Protein AF-A0A356QDP7-F1 (afdb_monomer_lite)

Radius of gyration: 37.25 Å; chains: 1; bounding box: 64×31×105 Å

pLDDT: mean 80.08, std 12.43, range [48.16, 97.19]

Secondary structure (DSSP, 8-state):
-B--GGGSHHHHHHHHHHHHTTS-GGG--SSEEEEEEE-TTS-EEEEEEEHHHHHHHHHHHHHHHHHHHHHHHHHHHHHHHHHHHHHHHHHHHHHHHHHHHHHHHHHHHHHHHHHHHHHHSS--STTTHHHHHHHHHHHHHT-HHHHHHHHHHHHHHHHHHHHHHH---HHHHHHHHHHHHHHHHHHHHTT-

Sequence (192 aa):
MKISYEKHGVEGIENCLAYLAAFDDDDIESDEFEIIGEDEEGREGSADISIINLAEEACRALAAQRKRIAQLEQERDAYRTAEEHQIALRQKIERERDQAAANANRLRAALHYCNEYLYGSHLNTIGHGSKAHMEIADALGETPANSLARRDALKQAEVLELAEKAMTNEQDAATMRLNAAELRKRAQELAQ

Foldseek 3Di:
DEDDLVPDQPVSLVVVVVVVVPDDPVRCPDQWDKDWDADPVGDIDIYIDGVVVSVVSNVVSVVVVVVVVVVVVVVVVVVVVVVVVVVVVVVVVVVVVVVVVVVLVVVLVVLVVVLVCLVPDDPPPPDDSVVSNVVSVVCSLVTVVLVVLLVVLQVQLVVLQVVLVVDPDPVVSVVSNVSSVVSNVSSVVSVD

Structure (mmCIF, N/CA/C/O backbone):
data_AF-A0A356QDP7-F1
#
_entry.id   AF-A0A356QDP7-F1
#
loop_
_atom_site.group_PDB
_atom_site.id
_atom_site.type_symbol
_atom_site.label_atom_id
_atom_site.label_alt_id
_atom_site.label_comp_id
_atom_site.label_asym_id
_atom_site.label_entity_id
_atom_site.label_seq_id
_atom_site.pdbx_PDB_ins_code
_atom_site.Cartn_x
_atom_site.Cartn_y
_atom_site.Cartn_z
_atom_site.occupancy
_atom_site.B_iso_or_equiv
_atom_site.auth_seq_id
_atom_site.auth_comp_id
_atom_site.auth_asym_id
_atom_site.auth_atom_id
_atom_site.pdbx_PDB_model_num
ATOM 1 N N . MET A 1 1 ? -17.259 16.524 43.175 1.00 58.38 1 MET A N 1
ATOM 2 C CA . MET A 1 1 ? -17.469 17.207 41.876 1.00 58.38 1 MET A CA 1
ATOM 3 C C . MET A 1 1 ? -18.041 16.167 40.923 1.00 58.38 1 MET A C 1
ATOM 5 O O . MET A 1 1 ? -17.520 15.063 40.956 1.00 58.38 1 MET A O 1
ATOM 9 N N . LYS A 1 2 ? -19.107 16.448 40.153 1.00 57.06 2 LYS A N 1
ATOM 10 C CA . LYS A 1 2 ? -19.599 15.475 39.157 1.00 57.06 2 LYS A CA 1
ATOM 11 C C . LYS A 1 2 ? -18.699 15.526 37.924 1.00 57.06 2 LYS A C 1
ATOM 13 O O . LYS A 1 2 ? -18.590 16.593 37.320 1.00 57.06 2 LYS A O 1
ATOM 18 N N . ILE A 1 3 ? -18.051 14.417 37.584 1.00 64.81 3 ILE A N 1
ATOM 19 C CA . ILE A 1 3 ? -17.263 14.293 36.348 1.00 64.81 3 ILE A CA 1
ATOM 20 C C . ILE A 1 3 ? -18.202 13.791 35.245 1.00 64.81 3 ILE A C 1
ATOM 22 O O . ILE A 1 3 ? -19.076 12.973 35.513 1.00 64.81 3 ILE A O 1
ATOM 26 N N . SER A 1 4 ? -18.074 14.281 34.008 1.00 60.69 4 SER A N 1
ATOM 27 C CA . SER A 1 4 ? -18.826 13.733 32.869 1.00 60.69 4 SER A CA 1
ATOM 28 C C . SER A 1 4 ? -17.951 12.759 32.078 1.00 60.69 4 SER A C 1
ATOM 30 O O . SER A 1 4 ? -17.013 13.198 31.411 1.00 60.69 4 SER A O 1
ATOM 32 N N . TYR A 1 5 ? -18.283 11.467 32.092 1.00 62.91 5 TYR A N 1
ATOM 33 C CA . TYR A 1 5 ? -17.579 10.448 31.297 1.00 62.91 5 TYR A CA 1
ATOM 34 C C . TYR A 1 5 ? -17.934 10.466 29.798 1.00 62.91 5 TYR A C 1
ATOM 36 O O . TYR A 1 5 ? -17.227 9.861 28.994 1.00 62.91 5 TYR A O 1
ATOM 44 N N . GLU A 1 6 ? -18.957 11.230 29.391 1.00 55.84 6 GLU A N 1
ATOM 45 C CA . GLU A 1 6 ? -19.454 11.338 28.003 1.00 55.84 6 GLU A CA 1
ATOM 46 C C . GLU A 1 6 ? -18.400 11.794 26.966 1.00 55.84 6 GLU A C 1
ATOM 48 O O . GLU A 1 6 ? -18.657 11.765 25.763 1.00 55.84 6 GLU A O 1
ATOM 53 N N . LYS A 1 7 ? -17.202 12.224 27.390 1.00 52.06 7 LYS A N 1
ATOM 54 C CA . LYS A 1 7 ? -16.173 12.797 26.506 1.00 52.06 7 LYS A CA 1
ATOM 55 C C . LYS A 1 7 ? -15.074 11.839 26.030 1.00 52.06 7 LYS A C 1
ATOM 57 O O . LYS A 1 7 ? -14.275 12.257 25.195 1.00 52.06 7 LYS A O 1
ATOM 62 N N . HIS A 1 8 ? -15.021 10.587 26.486 1.00 56.72 8 HIS A N 1
ATOM 63 C CA . HIS A 1 8 ? -13.817 9.751 26.302 1.00 56.72 8 HIS A CA 1
ATOM 64 C C . HIS A 1 8 ? -13.900 8.658 25.218 1.00 56.72 8 HIS A C 1
ATOM 66 O O . HIS A 1 8 ? -12.957 7.889 25.048 1.00 56.72 8 HIS A O 1
ATOM 72 N N . GLY A 1 9 ? -14.978 8.586 24.429 1.00 74.00 9 GLY A N 1
ATOM 73 C CA . GLY A 1 9 ? -15.073 7.618 23.326 1.00 74.00 9 GLY A CA 1
ATOM 74 C C . GLY A 1 9 ? -14.890 6.162 23.789 1.00 74.00 9 GLY A C 1
ATOM 75 O O . GLY A 1 9 ? -15.381 5.783 24.846 1.00 74.00 9 GLY A O 1
ATOM 76 N N . VAL A 1 10 ? -14.185 5.333 23.006 1.00 81.00 10 VAL A N 1
ATOM 77 C CA . VAL A 1 10 ? -13.963 3.905 23.335 1.00 81.00 10 VAL A CA 1
ATOM 78 C C . VAL A 1 10 ? -13.158 3.725 24.629 1.00 81.00 10 VAL A C 1
ATOM 80 O O . VAL A 1 10 ? -13.460 2.827 25.403 1.00 81.00 10 VAL A O 1
ATOM 83 N N . GLU A 1 11 ? -12.199 4.609 24.900 1.00 82.38 11 GLU A N 1
ATOM 84 C CA . GLU A 1 11 ? -11.366 4.576 26.111 1.00 82.38 11 GLU A CA 1
ATOM 85 C C . GLU A 1 11 ? -12.195 4.828 27.384 1.00 82.38 11 GLU A C 1
ATOM 87 O O . GLU A 1 11 ? -11.987 4.195 28.416 1.00 82.38 11 GLU A O 1
ATOM 92 N N . GLY A 1 12 ? -13.212 5.692 27.292 1.00 83.25 12 GLY A N 1
ATOM 93 C CA . GLY A 1 12 ? -14.187 5.897 28.365 1.00 83.25 12 GLY A CA 1
ATOM 94 C C . GLY A 1 12 ? -14.988 4.637 28.682 1.00 83.25 12 GLY A C 1
ATOM 95 O O . GLY A 1 12 ? -15.131 4.276 29.849 1.00 83.25 12 GLY A O 1
ATOM 96 N N . ILE A 1 13 ? -15.461 3.946 27.642 1.00 86.50 13 ILE A N 1
ATOM 97 C CA . ILE A 1 13 ? -16.198 2.682 27.769 1.00 86.50 13 ILE A CA 1
ATOM 98 C C . ILE A 1 13 ? -15.301 1.602 28.391 1.00 86.50 13 ILE A C 1
ATOM 100 O O . ILE A 1 13 ? -15.736 0.902 29.301 1.00 86.50 13 ILE A O 1
ATOM 104 N N . GLU A 1 14 ? -14.051 1.480 27.936 1.00 87.12 14 GLU A N 1
ATOM 105 C CA . GLU A 1 14 ? -13.077 0.520 28.474 1.00 87.12 14 GLU A CA 1
ATOM 106 C C . GLU A 1 14 ? -12.808 0.753 29.961 1.00 87.12 14 GLU A C 1
ATOM 108 O O . GLU A 1 14 ? -12.872 -0.192 30.747 1.00 87.12 14 GLU A O 1
ATOM 113 N N . ASN A 1 15 ? -12.590 2.007 30.362 1.00 85.56 15 ASN A N 1
ATOM 114 C CA . ASN A 1 15 ? -12.404 2.355 31.767 1.00 85.56 15 ASN A CA 1
ATOM 115 C C . ASN A 1 15 ? -13.646 2.008 32.596 1.00 85.56 15 ASN A C 1
ATOM 117 O O . ASN A 1 15 ? -13.520 1.363 33.632 1.00 85.56 15 ASN A O 1
ATOM 121 N N . CYS A 1 16 ? -14.852 2.349 32.132 1.00 88.06 16 CYS A N 1
ATOM 122 C CA . CYS A 1 16 ? -16.076 2.022 32.867 1.00 88.06 16 CYS A CA 1
ATOM 123 C C . CYS A 1 16 ? -16.284 0.508 33.017 1.00 88.06 16 CYS A C 1
ATOM 125 O O . CYS A 1 16 ? -16.652 0.039 34.092 1.00 88.06 16 CYS A O 1
ATOM 127 N N . LEU A 1 17 ? -15.998 -0.266 31.966 1.00 89.19 17 LEU A N 1
ATOM 128 C CA . LEU A 1 17 ? -16.057 -1.727 32.011 1.00 89.19 17 LEU A CA 1
ATOM 129 C C . LEU A 1 17 ? -15.000 -2.323 32.948 1.00 89.19 17 LEU A C 1
ATOM 131 O O . LEU A 1 17 ? -15.282 -3.317 33.609 1.00 89.19 17 LEU A O 1
ATOM 135 N N . ALA A 1 18 ? -13.805 -1.732 33.027 1.00 88.94 18 ALA A N 1
ATOM 136 C CA . ALA A 1 18 ? -12.756 -2.179 33.940 1.00 88.94 18 ALA A CA 1
ATOM 137 C C . ALA A 1 18 ? -13.143 -1.964 35.411 1.00 88.94 18 ALA A C 1
ATOM 139 O O . ALA A 1 18 ? -12.900 -2.847 36.230 1.00 88.94 18 ALA A O 1
ATOM 140 N N . TYR A 1 19 ? -13.781 -0.832 35.731 1.00 87.31 19 TYR A N 1
ATOM 141 C CA . TYR A 1 19 ? -14.340 -0.596 37.065 1.00 87.31 19 TYR A CA 1
ATOM 142 C C . TYR A 1 19 ? -15.469 -1.577 37.368 1.00 87.31 19 TYR A C 1
ATOM 144 O O . TYR A 1 19 ? -15.428 -2.222 38.408 1.00 87.31 19 TYR A O 1
ATOM 152 N N . LEU A 1 20 ? -16.425 -1.754 36.449 1.00 88.25 20 LEU A N 1
ATOM 153 C CA . LEU A 1 20 ? -17.527 -2.703 36.628 1.00 88.25 20 LEU A CA 1
ATOM 154 C C . LEU A 1 20 ? -17.023 -4.139 36.847 1.00 88.25 20 LEU A C 1
ATOM 156 O O . LEU A 1 20 ? -17.540 -4.845 37.700 1.00 88.25 20 LEU A O 1
ATOM 160 N N . ALA A 1 21 ? -15.988 -4.562 36.119 1.00 88.31 21 ALA A N 1
ATOM 161 C CA . ALA A 1 21 ? -15.385 -5.887 36.271 1.00 88.31 21 ALA A CA 1
ATOM 162 C C . ALA A 1 21 ? -14.633 -6.087 37.601 1.00 88.31 21 ALA A C 1
ATOM 164 O O . ALA A 1 21 ? -14.252 -7.214 37.910 1.00 88.31 21 ALA A O 1
ATOM 165 N N . ALA A 1 22 ? -14.372 -5.010 38.347 1.00 88.19 22 ALA A N 1
ATOM 166 C CA . ALA A 1 22 ? -13.743 -5.060 39.660 1.00 88.19 22 ALA A CA 1
ATOM 167 C C . ALA A 1 22 ? -14.756 -5.136 40.816 1.00 88.19 22 ALA A C 1
ATOM 169 O O . ALA A 1 22 ? -14.330 -5.369 41.946 1.00 88.19 22 ALA A O 1
ATOM 170 N N . PHE A 1 23 ? -16.055 -4.934 40.555 1.00 85.75 23 PHE A N 1
ATOM 171 C CA . PHE A 1 23 ? -17.110 -5.178 41.539 1.00 85.75 23 PHE A CA 1
ATOM 172 C C . PHE A 1 23 ? -17.342 -6.681 41.700 1.00 85.75 23 PHE A C 1
ATOM 174 O O . PHE A 1 23 ? -17.351 -7.420 40.713 1.00 85.75 23 PHE A O 1
ATOM 181 N N . ASP A 1 24 ? -17.560 -7.121 42.939 1.00 85.12 24 ASP A N 1
ATOM 182 C CA . ASP A 1 24 ? -18.069 -8.463 43.200 1.00 85.12 24 ASP A CA 1
ATOM 183 C C . ASP A 1 24 ? -19.570 -8.512 42.860 1.00 85.12 24 ASP A C 1
ATOM 185 O O . ASP A 1 24 ? -20.293 -7.526 43.017 1.00 85.12 24 ASP A O 1
ATOM 189 N N . ASP A 1 25 ? -20.061 -9.670 42.407 1.00 80.69 25 ASP A N 1
ATOM 190 C CA . ASP A 1 25 ? -21.466 -9.838 41.994 1.00 80.69 25 ASP A CA 1
ATOM 191 C C . ASP A 1 25 ? -22.462 -9.465 43.113 1.00 80.69 25 ASP A C 1
ATOM 193 O O . ASP A 1 25 ? -23.572 -9.011 42.833 1.00 80.69 25 ASP A O 1
ATOM 197 N N . ASP A 1 26 ? -22.058 -9.641 44.376 1.00 82.62 26 ASP A N 1
ATOM 198 C CA . ASP A 1 26 ? -22.865 -9.334 45.560 1.00 82.62 26 ASP A CA 1
ATOM 199 C C . ASP A 1 26 ? -22.970 -7.817 45.847 1.00 82.62 26 ASP A C 1
ATOM 201 O O . ASP A 1 26 ? -23.867 -7.407 46.583 1.00 82.62 26 ASP A O 1
ATOM 205 N N . ASP A 1 27 ? -22.102 -6.986 45.253 1.00 81.56 27 ASP A N 1
ATOM 206 C CA . ASP A 1 27 ? -22.066 -5.526 45.447 1.00 81.56 27 ASP A CA 1
ATOM 207 C C . ASP A 1 27 ? -22.924 -4.761 44.417 1.00 81.56 27 ASP A C 1
ATOM 209 O O . ASP A 1 27 ? -23.150 -3.553 44.546 1.00 81.56 27 ASP A O 1
ATOM 213 N N . ILE A 1 28 ? -23.426 -5.447 43.384 1.00 81.50 28 ILE A N 1
ATOM 214 C CA . ILE A 1 28 ? -24.264 -4.848 42.339 1.00 81.50 28 ILE A CA 1
ATOM 215 C C . ILE A 1 28 ? -25.737 -4.947 42.749 1.00 81.50 28 ILE A C 1
ATOM 217 O O . ILE A 1 28 ? -26.470 -5.864 42.379 1.00 81.50 28 ILE A O 1
ATOM 221 N N . GLU A 1 29 ? -26.194 -3.961 43.517 1.00 82.19 29 GLU A N 1
ATOM 222 C CA . GLU A 1 29 ? -27.582 -3.899 43.995 1.00 82.19 29 GLU A CA 1
ATOM 223 C C . GLU A 1 29 ? -28.534 -3.163 43.030 1.00 82.19 29 GLU A C 1
ATOM 225 O O . GLU A 1 29 ? -29.758 -3.202 43.200 1.00 82.19 29 GLU A O 1
ATOM 230 N N . SER A 1 30 ? -28.001 -2.472 42.015 1.00 85.94 30 SER A N 1
ATOM 231 C CA . SER A 1 30 ? -28.782 -1.651 41.083 1.00 85.94 30 SER A CA 1
ATOM 232 C C . SER A 1 30 ? -28.164 -1.588 39.677 1.00 85.94 30 SER A C 1
ATOM 234 O O . SER A 1 30 ? -27.056 -2.066 39.460 1.00 85.94 30 SER A O 1
ATOM 236 N N . ASP A 1 31 ? -28.884 -0.999 38.715 1.00 87.12 31 ASP A N 1
ATOM 237 C CA . ASP A 1 31 ? -28.362 -0.732 37.360 1.00 87.12 31 ASP A CA 1
ATOM 238 C C . ASP A 1 31 ? -27.310 0.390 37.338 1.00 87.12 31 ASP A C 1
ATOM 240 O O . ASP A 1 31 ? -26.673 0.608 36.317 1.00 87.12 31 ASP A O 1
ATOM 244 N N . GLU A 1 32 ? -27.116 1.116 38.437 1.00 88.25 32 GLU A N 1
ATOM 245 C CA . GLU A 1 32 ? -26.172 2.227 38.522 1.00 88.25 32 GLU A CA 1
ATOM 246 C C . GLU A 1 32 ? -24.977 1.853 39.404 1.00 88.25 32 GLU A C 1
ATOM 248 O O . GLU A 1 32 ? -25.141 1.265 40.476 1.00 88.25 32 GLU A O 1
ATOM 253 N N . PHE A 1 33 ? -23.776 2.227 38.964 1.00 86.50 33 PHE A N 1
ATOM 254 C CA . PHE A 1 33 ? -22.553 2.135 39.758 1.00 86.50 33 PHE A CA 1
ATOM 255 C C . PHE A 1 33 ? -21.773 3.450 39.691 1.00 86.50 33 PHE A C 1
ATOM 257 O O . PHE A 1 33 ? -21.770 4.144 38.670 1.00 86.50 33 PHE A O 1
ATOM 264 N N . GLU A 1 34 ? -21.129 3.806 40.800 1.00 85.94 34 GLU A N 1
ATOM 265 C CA . GLU A 1 34 ? -20.340 5.031 40.904 1.00 85.94 34 GLU A CA 1
ATOM 266 C C . GLU A 1 34 ? -18.902 4.766 40.454 1.00 85.94 34 GLU A C 1
ATOM 268 O O . GLU A 1 34 ? -18.224 3.862 40.946 1.00 85.94 34 GLU A O 1
ATOM 273 N N . ILE A 1 35 ? -18.420 5.589 39.527 1.00 83.94 35 ILE A N 1
ATOM 274 C CA . ILE A 1 35 ? -17.023 5.602 39.107 1.00 83.94 35 ILE A CA 1
ATOM 275 C C . ILE A 1 35 ? -16.359 6.842 39.678 1.00 83.94 35 ILE A C 1
ATOM 277 O O . ILE A 1 35 ? -16.833 7.962 39.479 1.00 83.94 35 ILE A O 1
ATOM 281 N N . ILE A 1 36 ? -15.233 6.634 40.354 1.00 82.00 36 ILE A N 1
ATOM 282 C CA . ILE A 1 36 ? -14.384 7.703 40.875 1.00 82.00 36 ILE A CA 1
ATOM 283 C C . ILE A 1 36 ? -13.212 7.885 39.917 1.00 82.00 36 ILE A C 1
ATOM 285 O O . ILE A 1 36 ? -12.502 6.925 39.608 1.00 82.00 36 ILE A O 1
ATOM 289 N N . GLY A 1 37 ? -13.013 9.118 39.462 1.00 79.25 37 GLY A N 1
ATOM 290 C CA . GLY A 1 37 ? -11.965 9.476 38.515 1.00 79.25 37 GLY A CA 1
ATOM 291 C C . GLY A 1 37 ? -11.316 10.811 38.850 1.00 79.25 37 GLY A C 1
ATOM 292 O O . GLY A 1 37 ? -11.729 11.517 39.770 1.00 79.25 37 GLY A O 1
ATOM 293 N N . GLU A 1 38 ? -10.301 11.157 38.073 1.00 80.31 38 GLU A N 1
ATOM 294 C CA . GLU A 1 38 ? -9.547 12.401 38.180 1.00 80.31 38 GLU A CA 1
ATOM 295 C C . GLU A 1 38 ? -9.627 13.128 36.829 1.00 80.31 38 GLU A C 1
ATOM 297 O O . GLU A 1 38 ? -9.530 12.495 35.776 1.00 80.31 38 GLU A O 1
ATOM 302 N N . ASP A 1 39 ? -9.880 14.439 36.837 1.00 76.19 39 ASP A N 1
ATOM 303 C CA . ASP A 1 39 ? -9.865 15.235 35.606 1.00 76.19 39 ASP A CA 1
ATOM 304 C C . ASP A 1 39 ? -8.432 15.555 35.131 1.00 76.19 39 ASP A C 1
ATOM 306 O O . ASP A 1 39 ? -7.448 15.268 35.810 1.00 76.19 39 ASP A O 1
ATOM 310 N N . GLU A 1 40 ? -8.295 16.181 33.956 1.00 74.12 40 GLU A N 1
ATOM 311 C CA . GLU A 1 40 ? -6.986 16.543 33.376 1.00 74.12 40 GLU A CA 1
ATOM 312 C C . GLU A 1 40 ? -6.152 17.499 34.259 1.00 74.12 40 GLU A C 1
ATOM 314 O O . GLU A 1 40 ? -4.944 17.628 34.060 1.00 74.12 40 GLU A O 1
ATOM 319 N N . GLU A 1 41 ? -6.775 18.175 35.231 1.00 79.88 41 GLU A N 1
ATOM 320 C CA . GLU A 1 41 ? -6.120 19.087 36.179 1.00 79.88 41 GLU A CA 1
ATOM 321 C C . GLU A 1 41 ? -5.789 18.412 37.519 1.00 79.88 41 GLU A C 1
ATOM 323 O O . GLU A 1 41 ? -5.294 19.069 38.439 1.00 79.88 41 GLU A O 1
ATOM 328 N N . GLY A 1 42 ? -6.041 17.110 37.633 1.00 78.56 42 GLY A N 1
ATOM 329 C CA . GLY A 1 42 ? -5.730 16.332 38.819 1.00 78.56 42 GLY A CA 1
ATOM 330 C C . GLY A 1 42 ? -6.798 16.399 39.920 1.00 78.56 42 GLY A C 1
ATOM 331 O O . GLY A 1 42 ? -6.499 16.266 41.108 1.00 78.56 42 GLY A O 1
ATOM 332 N N . ARG A 1 43 ? -8.050 16.732 39.575 1.00 79.81 43 ARG A N 1
ATOM 333 C CA . ARG A 1 43 ? -9.134 16.867 40.559 1.00 79.81 43 ARG A CA 1
ATOM 334 C C . ARG A 1 43 ? -10.021 15.638 40.574 1.00 79.81 43 ARG A C 1
ATOM 336 O O . ARG A 1 43 ? -10.642 15.301 39.568 1.00 79.81 43 ARG A O 1
ATOM 343 N N . GLU A 1 44 ? -10.162 15.053 41.756 1.00 84.56 44 GLU A N 1
ATOM 344 C CA . GLU A 1 44 ? -11.063 13.930 41.985 1.00 84.56 44 GLU A CA 1
ATOM 345 C C . GLU A 1 44 ? -12.543 14.328 41.886 1.00 84.56 44 GLU A C 1
ATOM 347 O O . GLU A 1 44 ? -12.998 15.406 42.302 1.00 84.56 44 GLU A O 1
ATOM 352 N N . GLY A 1 45 ? -13.334 13.396 41.383 1.00 81.56 45 GLY A N 1
ATOM 353 C CA . GLY A 1 45 ? -14.781 13.483 41.336 1.00 81.56 45 GLY A CA 1
ATOM 354 C C . GLY A 1 45 ? -15.399 12.127 41.031 1.00 81.56 45 GLY A C 1
ATOM 355 O O . GLY A 1 45 ? -14.698 11.130 40.870 1.00 81.56 45 GLY A O 1
ATOM 356 N N . SER A 1 46 ? -16.723 12.104 40.950 1.00 83.44 46 SER A N 1
ATOM 357 C CA . SER A 1 46 ? -17.457 10.876 40.683 1.00 83.44 46 SER A CA 1
ATOM 358 C C . SER A 1 46 ? -18.561 11.056 39.653 1.00 83.44 46 SER A C 1
ATOM 360 O O . SER A 1 46 ? -19.002 12.180 39.369 1.00 83.44 46 SER A O 1
ATOM 362 N N . ALA A 1 47 ? -18.958 9.941 39.054 1.00 84.00 47 ALA A N 1
ATOM 363 C CA . ALA A 1 47 ? -20.031 9.852 38.082 1.00 84.00 47 ALA A CA 1
ATOM 364 C C . ALA A 1 47 ? -20.824 8.562 38.295 1.00 84.00 47 ALA A C 1
ATOM 366 O O . ALA A 1 47 ? -20.233 7.490 38.403 1.00 84.00 47 ALA A O 1
ATOM 367 N N . ASP A 1 48 ? -22.148 8.676 38.289 1.00 86.81 48 ASP A N 1
ATOM 368 C CA . ASP A 1 48 ? -23.052 7.528 38.300 1.00 86.81 48 ASP A CA 1
ATOM 369 C C . ASP A 1 48 ? -23.241 7.054 36.854 1.00 86.81 48 ASP A C 1
ATOM 371 O O . ASP A 1 48 ? -23.640 7.841 35.987 1.00 86.81 48 ASP A O 1
ATOM 375 N N . ILE A 1 49 ? -22.927 5.789 36.583 1.00 88.12 49 ILE A N 1
ATOM 376 C CA . ILE A 1 49 ? -23.018 5.183 35.253 1.00 88.12 49 ILE A CA 1
ATOM 377 C C . ILE A 1 49 ? -24.027 4.038 35.291 1.00 88.12 49 ILE A C 1
ATOM 379 O O . ILE A 1 49 ? -23.965 3.177 36.163 1.00 88.12 49 ILE A O 1
ATOM 383 N N . SER A 1 50 ? -24.938 4.009 34.315 1.00 90.50 50 SER A N 1
ATOM 384 C CA . SER A 1 50 ? -25.864 2.886 34.122 1.00 90.50 50 SER A CA 1
ATOM 385 C C . SER A 1 50 ? -25.173 1.743 33.377 1.00 90.50 50 SER A C 1
ATOM 387 O O . SER A 1 50 ? -24.593 1.951 32.305 1.00 90.50 50 SER A O 1
ATOM 389 N N . ILE A 1 51 ? -25.273 0.530 33.919 1.00 90.31 51 ILE A N 1
ATOM 390 C CA . ILE A 1 51 ? -24.731 -0.707 33.350 1.00 90.31 51 ILE A CA 1
ATOM 391 C C . ILE A 1 51 ? -25.391 -0.992 31.998 1.00 90.31 51 ILE A C 1
ATOM 393 O O . ILE A 1 51 ? -24.692 -1.313 31.033 1.00 90.31 51 ILE A O 1
ATOM 397 N N . ILE A 1 52 ? -26.715 -0.832 31.889 1.00 91.12 52 ILE A N 1
ATOM 398 C CA . ILE A 1 52 ? -27.439 -1.007 30.621 1.00 91.12 52 ILE A CA 1
ATOM 399 C C . ILE A 1 52 ? -26.941 -0.023 29.556 1.00 91.12 52 ILE A C 1
ATOM 401 O O . ILE A 1 52 ? -26.622 -0.443 28.440 1.00 91.12 52 ILE A O 1
ATOM 405 N N . ASN A 1 53 ? -26.833 1.268 29.883 1.00 89.62 53 ASN A N 1
ATOM 406 C CA . ASN A 1 53 ? -26.374 2.273 28.919 1.00 89.62 53 ASN A CA 1
ATOM 407 C C . ASN A 1 53 ? -24.924 2.014 28.490 1.00 89.62 53 ASN A C 1
ATOM 409 O O . ASN A 1 53 ? -24.619 2.055 27.296 1.00 89.62 53 ASN A O 1
ATOM 413 N N . LEU A 1 54 ? -24.053 1.658 29.438 1.00 89.94 54 LEU A N 1
ATOM 414 C CA . LEU A 1 54 ? -22.672 1.274 29.155 1.00 89.94 54 LEU A CA 1
ATOM 415 C C . LEU A 1 54 ? -22.602 0.050 28.229 1.00 89.94 54 LEU A C 1
ATOM 417 O O . LEU A 1 54 ? -21.821 0.034 27.276 1.00 89.94 54 LEU A O 1
ATOM 421 N N . ALA A 1 55 ? -23.440 -0.964 28.462 1.00 90.56 55 ALA A N 1
ATOM 422 C CA . ALA A 1 55 ? -23.510 -2.152 27.618 1.00 90.56 55 ALA A CA 1
ATOM 423 C C . ALA A 1 55 ? -24.002 -1.824 26.197 1.00 90.56 55 ALA A C 1
ATOM 425 O O . ALA A 1 55 ? -23.465 -2.357 25.219 1.00 90.56 55 ALA A O 1
ATOM 426 N N . GLU A 1 56 ? -24.983 -0.927 26.051 1.00 91.69 56 GLU A N 1
ATOM 427 C CA . GLU A 1 56 ? -25.431 -0.448 24.741 1.00 91.69 56 GLU A CA 1
ATOM 428 C C . GLU A 1 56 ? -24.327 0.308 23.997 1.00 91.69 56 GLU A C 1
ATOM 430 O O . GLU A 1 56 ? -24.099 0.063 22.806 1.00 91.69 56 GLU A O 1
ATOM 435 N N . GLU A 1 57 ? -23.629 1.214 24.680 1.00 90.12 57 GLU A N 1
ATOM 436 C CA . GLU A 1 57 ? -22.519 1.977 24.113 1.00 90.12 57 GLU A CA 1
ATOM 437 C C . GLU A 1 57 ? -21.368 1.061 23.693 1.00 90.12 57 GLU A C 1
ATOM 439 O O . GLU A 1 57 ? -20.886 1.168 22.560 1.00 90.12 57 GLU A O 1
ATOM 444 N N . ALA A 1 58 ? -21.003 0.087 24.531 1.00 90.69 58 ALA A N 1
ATOM 445 C CA . ALA A 1 58 ? -20.007 -0.931 24.210 1.00 90.69 58 ALA A CA 1
ATOM 446 C C . ALA A 1 58 ? -20.416 -1.765 22.986 1.00 90.69 58 ALA A C 1
ATOM 448 O O . ALA A 1 58 ? -19.617 -1.966 22.066 1.00 90.69 58 ALA A O 1
ATOM 449 N N . CYS A 1 59 ? -21.680 -2.195 22.907 1.00 93.12 59 CYS A N 1
ATOM 450 C CA . CYS A 1 59 ? -22.204 -2.912 21.743 1.00 93.12 59 CYS A CA 1
ATOM 451 C C . CYS A 1 59 ? -22.112 -2.075 20.458 1.00 93.12 59 CYS A C 1
ATOM 453 O O . CYS A 1 59 ? -21.692 -2.583 19.411 1.00 93.12 59 CYS A O 1
ATOM 455 N N . ARG A 1 60 ? -22.475 -0.787 20.521 1.00 91.88 60 ARG A N 1
ATOM 456 C CA . ARG A 1 60 ? -22.384 0.140 19.380 1.00 91.88 60 ARG A CA 1
ATOM 457 C C . ARG A 1 60 ? -20.931 0.369 18.961 1.00 91.88 60 ARG A C 1
ATOM 459 O O . ARG A 1 60 ? -20.639 0.317 17.763 1.00 91.88 60 ARG A O 1
ATOM 466 N N . ALA A 1 61 ? -20.024 0.559 19.919 1.00 90.94 61 ALA A N 1
ATOM 467 C CA . ALA A 1 61 ? -18.595 0.729 19.669 1.00 90.94 61 ALA A CA 1
ATOM 468 C C . ALA A 1 61 ? -17.989 -0.512 18.993 1.00 90.94 61 ALA A C 1
ATOM 470 O O . ALA A 1 61 ? -17.336 -0.391 17.953 1.00 90.94 61 ALA A O 1
ATOM 471 N N . LEU A 1 62 ? -18.289 -1.714 19.499 1.00 92.69 62 LEU A N 1
ATOM 472 C CA . LEU A 1 62 ? -17.847 -2.979 18.904 1.00 92.69 62 LEU A CA 1
ATOM 473 C C . LEU A 1 62 ? -18.391 -3.175 17.483 1.00 92.69 62 LEU A C 1
ATOM 475 O O . LEU A 1 62 ? -17.661 -3.606 16.587 1.00 92.69 62 LEU A O 1
ATOM 479 N N . ALA A 1 63 ? -19.662 -2.845 17.238 1.00 93.75 63 ALA A N 1
ATOM 480 C CA . ALA A 1 63 ? -20.251 -2.926 15.902 1.00 93.75 63 ALA A CA 1
ATOM 481 C C . ALA A 1 63 ? -19.577 -1.953 14.916 1.00 93.75 63 ALA A C 1
ATOM 483 O O . ALA A 1 63 ? -19.270 -2.330 13.779 1.00 93.75 63 ALA A O 1
ATOM 484 N N . ALA A 1 64 ? -19.302 -0.721 15.354 1.00 91.81 64 ALA A N 1
ATOM 485 C CA . ALA A 1 64 ? -18.593 0.276 14.558 1.00 91.81 64 ALA A CA 1
ATOM 486 C C . ALA A 1 64 ? -17.154 -0.163 14.241 1.00 91.81 64 ALA A C 1
ATOM 488 O O . ALA A 1 64 ? -16.732 -0.082 13.084 1.00 91.81 64 ALA A O 1
ATOM 489 N N . GLN A 1 65 ? -16.428 -0.702 15.226 1.00 93.19 65 GLN A N 1
ATOM 490 C CA . GLN A 1 65 ? -15.081 -1.242 15.032 1.00 93.19 65 GLN A CA 1
ATOM 491 C C . GLN A 1 65 ? -15.070 -2.410 14.044 1.00 93.19 65 GLN A C 1
ATOM 493 O O . GLN A 1 65 ? -14.283 -2.394 13.101 1.00 93.19 65 GLN A O 1
ATOM 498 N N . ARG A 1 66 ? -15.981 -3.384 14.178 1.00 95.44 66 ARG A N 1
ATOM 499 C CA . ARG A 1 66 ? -16.099 -4.507 13.225 1.00 95.44 66 ARG A CA 1
ATOM 500 C C . ARG A 1 66 ? -16.333 -4.023 11.797 1.00 95.44 66 ARG A C 1
ATOM 502 O O . ARG A 1 66 ? -15.695 -4.511 10.868 1.00 95.44 66 ARG A O 1
ATOM 509 N N . LYS A 1 67 ? -17.206 -3.026 11.619 1.00 95.69 67 LYS A N 1
ATOM 510 C CA . LYS A 1 67 ? -17.449 -2.413 10.307 1.00 95.69 67 LYS A CA 1
ATOM 511 C C . LYS A 1 67 ? -16.193 -1.730 9.764 1.00 95.69 67 LYS A C 1
ATOM 513 O O . LYS A 1 67 ? -15.906 -1.857 8.576 1.00 95.69 67 LYS A O 1
ATOM 518 N N . ARG A 1 68 ? -15.440 -1.026 10.615 1.00 95.25 68 ARG A N 1
ATOM 519 C CA . ARG A 1 68 ? -14.197 -0.361 10.210 1.00 95.25 68 ARG A CA 1
ATOM 520 C C . ARG A 1 68 ? -13.108 -1.362 9.828 1.00 95.25 68 ARG A C 1
ATOM 522 O O . ARG A 1 68 ? -12.450 -1.151 8.816 1.00 95.25 68 ARG A O 1
ATOM 529 N N . ILE A 1 69 ? -12.959 -2.449 10.583 1.00 96.12 69 ILE A N 1
ATOM 530 C CA . ILE A 1 69 ? -12.027 -3.539 10.262 1.00 96.12 69 ILE A CA 1
ATOM 531 C C . ILE A 1 69 ? -12.375 -4.136 8.896 1.00 96.12 69 ILE A C 1
ATOM 533 O O . ILE A 1 69 ? -11.509 -4.183 8.031 1.00 96.12 69 ILE A O 1
ATOM 537 N N . ALA A 1 70 ? -13.644 -4.478 8.654 1.00 96.44 70 ALA A N 1
ATOM 538 C CA . ALA A 1 70 ? -14.072 -5.031 7.367 1.00 96.44 70 ALA A CA 1
ATOM 539 C C . ALA A 1 70 ? -13.791 -4.083 6.182 1.00 96.44 70 ALA A C 1
ATOM 541 O O . ALA A 1 70 ? -13.381 -4.525 5.110 1.00 96.44 70 ALA A O 1
ATOM 542 N N . GLN A 1 71 ? -13.972 -2.769 6.369 1.00 96.25 71 GLN A N 1
ATOM 543 C CA . GLN A 1 71 ? -13.610 -1.769 5.356 1.00 96.25 71 GLN A CA 1
ATOM 544 C C . GLN A 1 71 ? -12.101 -1.730 5.098 1.00 96.25 71 GLN A C 1
ATOM 546 O O . GLN A 1 71 ? -11.681 -1.728 3.945 1.00 96.25 71 GLN A O 1
ATOM 551 N N . LEU A 1 72 ? -11.287 -1.724 6.157 1.00 96.31 72 LEU A N 1
ATOM 552 C CA . LEU A 1 72 ? -9.829 -1.708 6.038 1.00 96.31 72 LEU A CA 1
ATOM 553 C C . LEU A 1 72 ? -9.294 -2.985 5.379 1.00 96.31 72 LEU A C 1
ATOM 555 O O . LEU A 1 72 ? -8.354 -2.920 4.592 1.00 96.31 72 LEU A O 1
ATOM 559 N N . GLU A 1 73 ? -9.898 -4.140 5.654 1.00 97.19 73 GLU A N 1
ATOM 560 C CA . GLU A 1 73 ? -9.564 -5.397 4.981 1.00 97.19 73 GLU A CA 1
ATOM 561 C C . GLU A 1 73 ? -9.893 -5.341 3.486 1.00 97.19 73 GLU A C 1
ATOM 563 O O . GLU A 1 73 ? -9.062 -5.724 2.663 1.00 97.19 73 GLU A O 1
ATOM 568 N N . GLN A 1 74 ? -11.055 -4.788 3.123 1.00 96.62 74 GLN A N 1
ATOM 569 C CA . GLN A 1 74 ? -11.435 -4.589 1.725 1.00 96.62 74 GLN A CA 1
ATOM 570 C C . GLN A 1 74 ? -10.484 -3.621 1.002 1.00 96.62 74 GLN A C 1
ATOM 572 O O . GLN A 1 74 ? -10.070 -3.891 -0.127 1.00 96.62 74 GLN A O 1
ATOM 577 N N . GLU A 1 75 ? -10.119 -2.507 1.641 1.00 96.00 75 GLU A N 1
ATOM 578 C CA . GLU A 1 75 ? -9.148 -1.546 1.106 1.00 96.00 75 GLU A CA 1
ATOM 579 C C . GLU A 1 75 ? -7.776 -2.203 0.916 1.00 96.00 75 GLU A C 1
ATOM 581 O O . GLU A 1 75 ? -7.188 -2.100 -0.161 1.00 96.00 75 GLU A O 1
ATOM 586 N N . ARG A 1 76 ? -7.285 -2.939 1.921 1.00 96.12 76 ARG A N 1
ATOM 587 C CA . ARG A 1 76 ? -6.017 -3.680 1.851 1.00 96.12 76 ARG A CA 1
ATOM 588 C C . ARG A 1 76 ? -5.999 -4.651 0.673 1.00 96.12 76 ARG A C 1
ATOM 590 O O . ARG A 1 76 ? -5.021 -4.688 -0.070 1.00 96.12 76 ARG A O 1
ATOM 597 N N . ASP A 1 77 ? -7.060 -5.429 0.490 1.00 96.19 77 ASP A N 1
ATOM 598 C CA . ASP A 1 77 ? -7.131 -6.426 -0.580 1.00 96.19 77 ASP A CA 1
ATOM 599 C C . ASP A 1 77 ? -7.210 -5.763 -1.969 1.00 96.19 77 ASP A C 1
ATOM 601 O O . ASP A 1 77 ? -6.592 -6.240 -2.930 1.00 96.19 77 ASP A O 1
ATOM 605 N N . ALA A 1 78 ? -7.887 -4.614 -2.072 1.00 94.69 78 ALA A N 1
ATOM 606 C CA . ALA A 1 78 ? -7.895 -3.797 -3.283 1.00 94.69 78 ALA A CA 1
ATOM 607 C C . ALA A 1 78 ? -6.497 -3.245 -3.610 1.00 94.69 78 ALA A C 1
ATOM 609 O O . ALA A 1 78 ? -6.048 -3.355 -4.754 1.00 94.69 78 ALA A O 1
ATOM 610 N N . TYR A 1 79 ? -5.779 -2.714 -2.613 1.00 94.00 79 TYR A N 1
ATOM 611 C CA . TYR A 1 79 ? -4.403 -2.240 -2.787 1.00 94.00 79 TYR A CA 1
ATOM 612 C C . TYR A 1 79 ? -3.455 -3.366 -3.192 1.00 94.00 79 TYR A C 1
ATOM 614 O O . TYR A 1 79 ? -2.682 -3.187 -4.132 1.00 94.00 79 TYR A O 1
ATOM 622 N N . ARG A 1 80 ? -3.558 -4.540 -2.557 1.00 96.69 80 ARG A N 1
ATOM 623 C CA . ARG A 1 80 ? -2.746 -5.711 -2.915 1.00 96.69 80 ARG A CA 1
ATOM 624 C C . ARG A 1 80 ? -2.963 -6.109 -4.372 1.00 96.69 80 ARG A C 1
ATOM 626 O O . ARG A 1 80 ? -2.008 -6.292 -5.119 1.00 96.69 80 ARG A O 1
ATOM 633 N N . THR A 1 81 ? -4.223 -6.167 -4.799 1.00 95.69 81 THR A N 1
ATOM 634 C CA . THR A 1 81 ? -4.572 -6.490 -6.187 1.00 95.69 81 THR A CA 1
ATOM 635 C C . THR A 1 81 ? -3.999 -5.452 -7.155 1.00 95.69 81 THR A C 1
ATOM 637 O O . THR A 1 81 ? -3.420 -5.814 -8.180 1.00 95.69 81 THR A O 1
ATOM 640 N N . ALA A 1 82 ? -4.122 -4.160 -6.841 1.00 93.44 82 ALA A N 1
ATOM 641 C CA . ALA A 1 82 ? -3.582 -3.085 -7.670 1.00 93.44 82 ALA A CA 1
ATOM 642 C C . ALA A 1 82 ? -2.047 -3.144 -7.779 1.00 93.44 82 ALA A C 1
ATOM 644 O O . ALA A 1 82 ? -1.498 -2.958 -8.868 1.00 93.44 82 ALA A O 1
ATOM 645 N N . GLU A 1 83 ? -1.358 -3.448 -6.679 1.00 95.19 83 GLU A N 1
ATOM 646 C CA . GLU A 1 83 ? 0.095 -3.614 -6.647 1.00 95.19 83 GLU A CA 1
ATOM 647 C C . GLU A 1 83 ? 0.544 -4.814 -7.491 1.00 95.19 83 GLU A C 1
ATOM 649 O O . GLU A 1 83 ? 1.427 -4.671 -8.339 1.00 95.19 83 GLU A O 1
ATOM 654 N N . GLU A 1 84 ? -0.112 -5.970 -7.346 1.00 96.25 84 GLU A N 1
ATOM 655 C CA . GLU A 1 84 ? 0.148 -7.162 -8.164 1.00 96.25 84 GLU A CA 1
ATOM 656 C C . GLU A 1 84 ? 0.011 -6.847 -9.669 1.00 96.25 84 GLU A C 1
ATOM 658 O O . GLU A 1 84 ? 0.878 -7.209 -10.472 1.00 96.25 84 GLU A O 1
ATOM 663 N N . HIS A 1 85 ? -1.024 -6.092 -10.057 1.00 94.50 85 HIS A N 1
ATOM 664 C CA . HIS A 1 85 ? -1.213 -5.642 -11.442 1.00 94.50 85 HIS A CA 1
ATOM 665 C C . HIS A 1 85 ? -0.105 -4.688 -11.897 1.00 94.50 85 HIS A C 1
ATOM 667 O O . HIS A 1 85 ? 0.383 -4.793 -13.027 1.00 94.50 85 HIS A O 1
ATOM 673 N N . GLN A 1 86 ? 0.322 -3.765 -11.034 1.00 94.38 86 GLN A N 1
ATOM 674 C CA . GLN A 1 86 ? 1.393 -2.827 -11.353 1.00 94.38 86 GLN A CA 1
ATOM 675 C C . GLN A 1 86 ? 2.735 -3.546 -11.539 1.00 94.38 86 GLN A C 1
ATOM 677 O O . GLN A 1 86 ? 3.475 -3.227 -12.473 1.00 94.38 86 GLN A O 1
ATOM 682 N N . ILE A 1 87 ? 3.040 -4.532 -10.693 1.00 94.62 87 ILE A N 1
ATOM 683 C CA . ILE A 1 87 ? 4.234 -5.374 -10.818 1.00 94.62 87 ILE A CA 1
ATOM 684 C C . ILE A 1 87 ? 4.191 -6.146 -12.139 1.00 94.62 87 ILE A C 1
ATOM 686 O O . ILE A 1 87 ? 5.159 -6.103 -12.902 1.00 94.62 87 ILE A O 1
ATOM 690 N N . ALA A 1 88 ? 3.062 -6.786 -12.458 1.00 95.38 88 ALA A N 1
ATOM 691 C CA . ALA A 1 88 ? 2.896 -7.522 -13.709 1.00 95.38 88 ALA A CA 1
ATOM 692 C C . ALA A 1 88 ? 3.085 -6.619 -14.941 1.00 95.38 88 ALA A C 1
ATOM 694 O O . ALA A 1 88 ? 3.762 -6.999 -15.901 1.00 95.38 88 ALA A O 1
ATOM 695 N N . LEU A 1 89 ? 2.544 -5.396 -14.902 1.00 95.56 89 LEU A N 1
ATOM 696 C CA . LEU A 1 89 ? 2.710 -4.420 -15.976 1.00 95.56 89 LEU A CA 1
ATOM 697 C C . LEU A 1 89 ? 4.171 -3.979 -16.129 1.00 95.56 89 LEU A C 1
ATOM 699 O O . LEU A 1 89 ? 4.675 -3.936 -17.250 1.00 95.56 89 LEU A O 1
ATOM 703 N N . ARG A 1 90 ? 4.869 -3.692 -15.023 1.00 92.56 90 ARG A N 1
ATOM 704 C CA . ARG A 1 90 ? 6.298 -3.331 -15.052 1.00 92.56 90 ARG A CA 1
ATOM 705 C C . ARG A 1 90 ? 7.140 -4.450 -15.656 1.00 92.56 90 ARG A C 1
ATOM 707 O O . ARG A 1 90 ? 7.931 -4.179 -16.553 1.00 92.56 90 ARG A O 1
ATOM 714 N N . GLN A 1 91 ? 6.911 -5.696 -15.239 1.00 95.81 91 GLN A N 1
ATOM 715 C CA . GLN A 1 91 ? 7.605 -6.857 -15.801 1.00 95.81 91 GLN A CA 1
ATOM 716 C C . GLN A 1 91 ? 7.324 -7.029 -17.298 1.00 95.81 91 GLN A C 1
ATOM 718 O O . GLN A 1 91 ? 8.223 -7.379 -18.060 1.00 95.81 91 GLN A O 1
ATOM 723 N N . LYS A 1 92 ? 6.087 -6.784 -17.746 1.00 94.31 92 LYS A N 1
ATOM 724 C CA . LYS A 1 92 ? 5.744 -6.834 -19.173 1.00 94.31 92 LYS A CA 1
ATOM 725 C C . LYS A 1 92 ? 6.503 -5.769 -19.966 1.00 94.31 92 LYS A C 1
ATOM 727 O O . LYS A 1 92 ? 7.118 -6.101 -20.974 1.00 94.31 92 LYS A O 1
ATOM 732 N N . ILE A 1 93 ? 6.497 -4.525 -19.489 1.00 91.31 93 ILE A N 1
ATOM 733 C CA . ILE A 1 93 ? 7.211 -3.410 -20.127 1.00 91.31 93 ILE A CA 1
ATOM 734 C C . ILE A 1 93 ? 8.716 -3.684 -20.178 1.00 91.31 93 ILE A C 1
ATOM 736 O O . ILE A 1 93 ? 9.356 -3.404 -21.187 1.00 91.31 93 ILE A O 1
ATOM 740 N N . GLU A 1 94 ? 9.286 -4.243 -19.112 1.00 90.19 94 GLU A N 1
ATOM 741 C CA . GLU A 1 94 ? 10.700 -4.613 -19.070 1.00 90.19 94 GLU A CA 1
ATOM 742 C C . GLU A 1 94 ? 11.036 -5.675 -20.123 1.00 90.19 94 GLU A C 1
ATOM 744 O O . GLU A 1 94 ? 11.939 -5.463 -20.929 1.00 90.19 94 GLU A O 1
ATOM 749 N N . ARG A 1 95 ? 10.242 -6.750 -20.221 1.00 89.44 95 ARG A N 1
ATOM 750 C CA . ARG A 1 95 ? 10.418 -7.774 -21.267 1.00 89.44 95 ARG A CA 1
ATOM 751 C C . ARG A 1 95 ? 10.304 -7.193 -22.676 1.00 89.44 95 ARG A C 1
ATOM 753 O O . ARG A 1 95 ? 11.114 -7.523 -23.539 1.00 89.44 95 ARG A O 1
ATOM 760 N N . GLU A 1 96 ? 9.312 -6.338 -22.919 1.00 88.38 96 GLU A N 1
ATOM 761 C CA . GLU A 1 96 ? 9.127 -5.678 -24.218 1.00 88.38 96 GLU A CA 1
ATOM 762 C C . GLU A 1 96 ? 10.308 -4.757 -24.551 1.00 88.38 96 GLU A C 1
ATOM 764 O O . GLU A 1 96 ? 10.788 -4.751 -25.687 1.00 88.38 96 GLU A O 1
ATOM 769 N N . ARG A 1 97 ? 10.830 -4.024 -23.558 1.00 83.81 97 ARG A N 1
ATOM 770 C CA . ARG A 1 97 ? 12.025 -3.186 -23.709 1.00 83.81 97 ARG A CA 1
ATOM 771 C C . ARG A 1 97 ? 13.247 -4.027 -24.061 1.00 83.81 97 ARG A C 1
ATOM 773 O O . ARG A 1 97 ? 13.968 -3.673 -24.991 1.00 83.81 97 ARG A O 1
ATOM 780 N N . ASP A 1 98 ? 13.472 -5.126 -23.354 1.00 82.50 98 ASP A N 1
ATOM 781 C CA . ASP A 1 98 ? 14.631 -5.992 -23.574 1.00 82.50 98 ASP A CA 1
ATOM 782 C C . ASP A 1 98 ? 14.553 -6.677 -24.945 1.00 82.50 98 ASP A C 1
ATOM 784 O O . ASP A 1 98 ? 15.548 -6.761 -25.669 1.00 82.50 98 ASP A O 1
ATOM 788 N N . GLN A 1 99 ? 13.352 -7.083 -25.367 1.00 82.38 99 GLN A N 1
ATOM 789 C CA . GLN A 1 99 ? 13.117 -7.609 -26.709 1.00 82.38 99 GLN A CA 1
ATOM 790 C C . GLN A 1 99 ? 13.368 -6.551 -27.792 1.00 82.38 99 GLN A C 1
ATOM 792 O O . GLN A 1 99 ? 14.011 -6.845 -28.804 1.00 82.38 99 GLN A O 1
ATOM 797 N N . ALA A 1 100 ? 12.900 -5.317 -27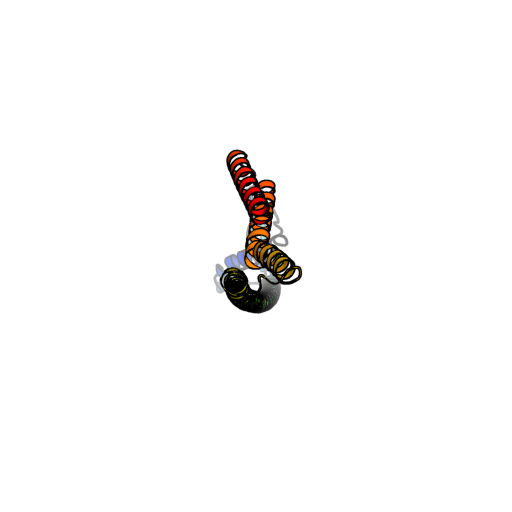.589 1.00 82.19 100 ALA A N 1
ATOM 798 C CA . ALA A 1 100 ? 13.159 -4.210 -28.503 1.00 82.19 100 ALA A CA 1
ATOM 799 C C . ALA A 1 100 ? 14.660 -3.889 -28.591 1.00 82.19 100 ALA A C 1
ATOM 801 O O . ALA A 1 100 ? 15.179 -3.709 -29.693 1.00 82.19 100 ALA A O 1
ATOM 802 N N . ALA A 1 101 ? 15.375 -3.895 -27.463 1.00 82.44 101 ALA A N 1
ATOM 803 C CA . ALA A 1 101 ? 16.823 -3.702 -27.419 1.00 82.44 101 ALA A CA 1
ATOM 804 C C . ALA A 1 101 ? 17.573 -4.826 -28.156 1.00 82.44 101 ALA A C 1
ATOM 806 O O . ALA A 1 101 ? 18.470 -4.554 -28.953 1.00 82.44 101 ALA A O 1
ATOM 807 N N . ALA A 1 102 ? 17.168 -6.087 -27.969 1.00 78.31 102 ALA A N 1
ATOM 808 C CA . ALA A 1 102 ? 17.740 -7.218 -28.697 1.00 78.31 102 ALA A CA 1
ATOM 809 C C . ALA A 1 102 ? 17.508 -7.103 -30.213 1.00 78.31 102 ALA A C 1
ATOM 811 O O . ALA A 1 102 ? 18.429 -7.330 -31.000 1.00 78.31 102 ALA A O 1
ATOM 812 N N . ASN A 1 103 ? 16.304 -6.709 -30.637 1.00 76.75 103 ASN A N 1
ATOM 813 C CA . ASN A 1 103 ? 15.993 -6.484 -32.049 1.00 76.75 103 ASN A CA 1
ATOM 814 C C . ASN A 1 103 ? 16.800 -5.318 -32.633 1.00 76.75 103 ASN A C 1
ATOM 816 O O . ASN A 1 103 ? 17.357 -5.454 -33.721 1.00 76.75 103 ASN A O 1
ATOM 820 N N . ALA A 1 104 ? 16.928 -4.211 -31.899 1.00 82.38 104 ALA A N 1
ATOM 821 C CA . ALA A 1 104 ? 17.759 -3.080 -32.296 1.00 82.38 104 ALA A CA 1
ATOM 822 C C . ALA A 1 104 ? 19.229 -3.488 -32.469 1.00 82.38 104 ALA A C 1
ATOM 824 O O . ALA A 1 104 ? 19.847 -3.135 -33.468 1.00 82.38 104 ALA A O 1
ATOM 825 N N . ASN A 1 105 ? 19.770 -4.294 -31.551 1.00 78.69 105 ASN A N 1
ATOM 826 C CA . ASN A 1 105 ? 21.138 -4.804 -31.649 1.00 78.69 105 ASN A CA 1
ATOM 827 C C . ASN A 1 105 ? 21.327 -5.745 -32.846 1.00 78.69 105 ASN A C 1
ATOM 829 O O . ASN A 1 105 ? 22.346 -5.663 -33.527 1.00 78.69 105 ASN A O 1
ATOM 833 N N . ARG A 1 106 ? 20.346 -6.606 -33.151 1.00 74.69 106 ARG A N 1
ATOM 834 C CA . ARG A 1 106 ? 20.381 -7.454 -34.357 1.00 74.69 106 ARG A CA 1
ATOM 835 C C . ARG A 1 106 ? 20.383 -6.622 -35.634 1.00 74.69 106 ARG A C 1
ATOM 837 O O . ARG A 1 106 ? 21.187 -6.887 -36.521 1.00 74.69 106 ARG A O 1
ATOM 844 N N . LEU A 1 107 ? 19.514 -5.615 -35.715 1.00 80.38 107 LEU A N 1
ATOM 845 C CA . LEU A 1 107 ? 19.474 -4.692 -36.849 1.00 80.38 107 LEU A CA 1
ATOM 846 C C . LEU A 1 107 ? 20.791 -3.926 -36.976 1.00 80.38 107 LEU A C 1
ATOM 848 O O . LEU A 1 107 ? 21.329 -3.828 -38.071 1.00 80.38 107 LEU A O 1
ATOM 852 N N . ARG A 1 108 ? 21.357 -3.467 -35.855 1.00 79.19 108 ARG A N 1
ATOM 853 C CA . ARG A 1 108 ? 22.666 -2.810 -35.814 1.00 79.19 108 ARG A CA 1
ATOM 854 C C . ARG A 1 108 ? 23.771 -3.721 -36.349 1.00 79.19 108 ARG A C 1
ATOM 856 O O . ARG A 1 108 ? 24.557 -3.288 -37.181 1.00 79.19 108 ARG A O 1
ATOM 863 N N . ALA A 1 109 ? 23.812 -4.979 -35.917 1.00 75.25 109 ALA A N 1
ATOM 864 C CA . ALA A 1 109 ? 24.786 -5.952 -36.405 1.00 75.25 109 ALA A CA 1
ATOM 865 C C . ALA A 1 109 ? 24.612 -6.241 -37.907 1.00 75.25 109 ALA A C 1
ATOM 867 O O . ALA A 1 109 ? 25.598 -6.291 -38.636 1.00 75.25 109 ALA A O 1
ATOM 868 N N . ALA A 1 110 ? 23.370 -6.375 -38.385 1.00 74.38 110 ALA A N 1
ATOM 869 C CA . ALA A 1 110 ? 23.080 -6.570 -39.805 1.00 74.38 110 ALA A CA 1
ATOM 870 C C . ALA A 1 110 ? 23.498 -5.356 -40.650 1.00 74.38 110 ALA A C 1
ATOM 872 O O . ALA A 1 110 ? 24.134 -5.521 -41.686 1.00 74.38 110 ALA A O 1
ATOM 873 N N . LEU A 1 111 ? 23.203 -4.140 -40.184 1.00 79.25 111 LEU A N 1
ATOM 874 C CA . LEU A 1 111 ? 23.630 -2.900 -40.830 1.00 79.25 111 LEU A CA 1
ATOM 875 C C . LEU A 1 111 ? 25.155 -2.764 -40.838 1.00 79.25 111 LEU A C 1
ATOM 877 O O . LEU A 1 111 ? 25.714 -2.400 -41.866 1.00 79.25 111 LEU A O 1
ATOM 881 N N . HIS A 1 112 ? 25.832 -3.105 -39.738 1.00 76.88 112 HIS A N 1
ATOM 882 C CA . HIS A 1 112 ? 27.294 -3.118 -39.679 1.00 76.88 112 HIS A CA 1
ATOM 883 C C . HIS A 1 112 ? 27.887 -4.106 -40.688 1.00 76.88 112 HIS A C 1
ATOM 885 O O . HIS A 1 112 ? 28.798 -3.751 -41.425 1.00 76.88 112 HIS A O 1
ATOM 891 N N . TYR A 1 113 ? 27.324 -5.313 -40.778 1.00 75.12 113 TYR A N 1
ATOM 892 C CA . TYR A 1 113 ? 27.724 -6.307 -41.772 1.00 75.12 113 TYR A CA 1
ATOM 893 C C . TYR A 1 113 ? 27.516 -5.804 -43.208 1.00 75.12 113 TYR A C 1
ATOM 895 O O . TYR A 1 113 ? 28.414 -5.922 -44.037 1.00 75.12 113 TYR A O 1
ATOM 903 N N . CYS A 1 114 ? 26.361 -5.199 -43.509 1.00 73.00 114 CYS A N 1
ATOM 904 C CA . CYS A 1 114 ? 26.119 -4.571 -44.809 1.00 73.00 114 CYS A CA 1
ATOM 905 C C . CYS A 1 114 ? 27.129 -3.452 -45.091 1.00 73.00 114 CYS A C 1
ATOM 907 O O . CYS A 1 114 ? 27.618 -3.351 -46.213 1.00 73.00 114 CYS A O 1
ATOM 909 N N . ASN A 1 115 ? 27.461 -2.644 -44.084 1.00 70.81 115 ASN A N 1
ATO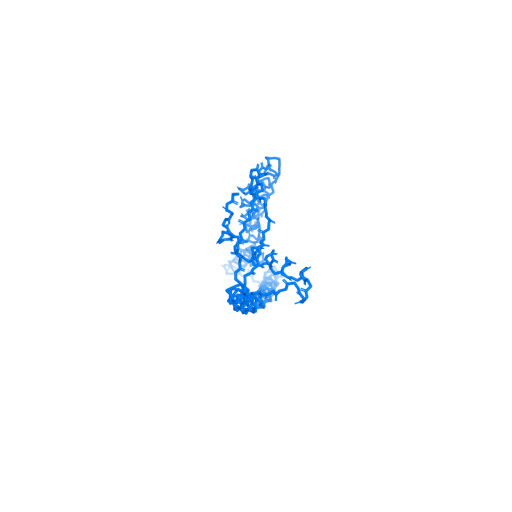M 910 C CA . ASN A 1 115 ? 28.426 -1.561 -44.202 1.00 70.81 115 ASN A CA 1
ATOM 911 C C . ASN A 1 115 ? 29.836 -2.088 -44.522 1.00 70.81 115 ASN A C 1
ATOM 913 O O . ASN A 1 115 ? 30.450 -1.667 -45.499 1.00 70.81 115 ASN A O 1
ATOM 917 N N . GLU A 1 116 ? 30.317 -3.076 -43.764 1.00 71.81 116 GLU A N 1
ATOM 918 C CA . GLU A 1 116 ? 31.604 -3.738 -44.015 1.00 71.81 116 GLU A CA 1
ATOM 919 C C . GLU A 1 116 ? 31.642 -4.440 -45.374 1.00 71.81 116 GLU A C 1
ATOM 921 O O . GLU A 1 116 ? 32.649 -4.369 -46.074 1.00 71.81 116 GLU A O 1
ATOM 926 N N . TYR A 1 117 ? 30.547 -5.087 -45.782 1.00 68.19 117 TYR A N 1
ATOM 927 C CA . TYR A 1 117 ? 30.443 -5.721 -47.094 1.00 68.19 117 TYR A CA 1
ATOM 928 C C . TYR A 1 117 ? 30.530 -4.692 -48.231 1.00 68.19 117 TYR A C 1
ATOM 930 O O . TYR A 1 117 ? 31.268 -4.901 -49.195 1.00 68.19 117 TYR A O 1
ATOM 938 N N . LEU A 1 118 ? 29.837 -3.554 -48.100 1.00 65.94 118 LEU A N 1
ATOM 939 C CA . LEU A 1 118 ? 29.931 -2.436 -49.045 1.00 65.94 118 LEU A CA 1
ATOM 940 C C . LEU A 1 118 ? 31.340 -1.823 -49.077 1.00 65.94 118 LEU A C 1
ATOM 942 O O . LEU A 1 118 ? 31.796 -1.416 -50.145 1.00 65.94 118 LEU A O 1
ATOM 946 N N . TYR A 1 119 ? 32.037 -1.791 -47.938 1.00 63.06 119 TYR A N 1
ATOM 947 C CA . TYR A 1 119 ? 33.411 -1.296 -47.825 1.00 63.06 119 TYR A CA 1
ATOM 948 C C . TYR A 1 119 ? 34.442 -2.269 -48.432 1.00 63.06 119 TYR A C 1
ATOM 950 O O . TYR A 1 119 ? 35.383 -1.846 -49.102 1.00 63.06 119 TYR A O 1
ATOM 958 N N . GLY A 1 120 ? 34.266 -3.578 -48.217 1.00 61.34 120 GLY A N 1
ATOM 959 C CA . GLY A 1 120 ? 35.216 -4.630 -48.594 1.00 61.34 120 GLY A CA 1
ATOM 960 C C . GLY A 1 120 ? 34.984 -5.282 -49.962 1.00 61.34 120 GLY A C 1
ATOM 961 O O . GLY A 1 120 ? 35.862 -5.998 -50.443 1.00 61.34 120 GLY A O 1
ATOM 962 N N . SER A 1 121 ? 33.830 -5.093 -50.611 1.00 52.47 121 SER A N 1
ATOM 963 C CA . SER A 1 121 ? 33.505 -5.752 -51.886 1.00 52.47 121 SER A CA 1
ATOM 964 C C . SER A 1 121 ? 32.676 -4.877 -52.844 1.00 52.47 121 SER A C 1
ATOM 966 O O . SER A 1 121 ? 31.475 -4.687 -52.701 1.00 52.47 121 SER A O 1
ATOM 968 N N . HIS A 1 122 ? 33.354 -4.415 -53.899 1.00 50.38 122 HIS A N 1
ATOM 969 C CA . HIS A 1 122 ? 32.874 -4.264 -55.286 1.00 50.38 122 HIS A CA 1
ATOM 970 C C . HIS A 1 122 ? 31.640 -3.401 -55.635 1.00 50.38 122 HIS A C 1
ATOM 972 O O . HIS A 1 122 ? 31.207 -3.447 -56.783 1.00 50.38 122 HIS A O 1
ATOM 978 N N . LEU A 1 123 ? 31.141 -2.527 -54.757 1.00 49.00 123 LEU A N 1
ATOM 979 C CA . LEU A 1 123 ? 30.182 -1.462 -55.128 1.00 49.00 123 LEU A CA 1
ATOM 980 C C . LEU A 1 123 ? 30.818 -0.063 -55.220 1.00 49.00 123 LEU A C 1
ATOM 982 O O . LEU A 1 123 ? 30.124 0.952 -55.210 1.00 49.00 123 LEU A O 1
ATOM 986 N N . ASN A 1 124 ? 32.135 -0.010 -55.452 1.00 49.25 124 ASN A N 1
ATOM 987 C CA . ASN A 1 124 ? 32.856 1.182 -55.927 1.00 49.25 124 ASN A CA 1
ATOM 988 C C . ASN A 1 124 ? 32.469 1.598 -57.366 1.00 49.25 124 ASN A C 1
ATOM 990 O O . ASN A 1 124 ? 33.227 2.275 -58.060 1.00 49.25 124 ASN A O 1
ATOM 994 N N . THR A 1 125 ? 31.278 1.235 -57.841 1.00 50.28 125 THR A N 1
ATOM 995 C CA . THR A 1 125 ? 30.681 1.851 -59.023 1.00 50.28 125 THR A CA 1
ATOM 996 C C . THR A 1 125 ? 30.045 3.171 -58.599 1.00 50.28 125 THR A C 1
ATOM 998 O O . THR A 1 125 ? 28.918 3.211 -58.109 1.00 50.28 125 THR A O 1
ATOM 1001 N N . ILE A 1 126 ? 30.842 4.233 -58.718 1.00 50.75 126 ILE A N 1
ATOM 1002 C CA . ILE A 1 126 ? 30.469 5.630 -58.983 1.00 50.75 126 ILE A CA 1
ATOM 1003 C C . ILE A 1 126 ? 28.988 5.953 -58.683 1.00 50.75 126 ILE A C 1
ATOM 1005 O O . ILE A 1 126 ? 28.095 5.680 -59.479 1.00 50.75 126 ILE A O 1
ATOM 1009 N N . GLY A 1 127 ? 28.746 6.605 -57.542 1.00 53.19 127 GLY A N 1
ATOM 1010 C CA . GLY A 1 127 ? 27.587 7.484 -57.346 1.00 53.19 127 GLY A CA 1
ATOM 1011 C C . GLY A 1 127 ? 26.473 7.013 -56.406 1.00 53.19 127 GLY A C 1
ATOM 1012 O O . GLY A 1 127 ? 25.827 7.874 -55.817 1.00 53.19 127 GLY A O 1
ATOM 1013 N N . HIS A 1 128 ? 26.209 5.711 -56.229 1.00 48.16 128 HIS A N 1
ATOM 1014 C CA . HIS A 1 128 ? 25.060 5.252 -55.408 1.00 48.16 128 HIS A CA 1
ATOM 1015 C C . HIS A 1 128 ? 25.442 4.406 -54.179 1.00 48.16 128 HIS A C 1
ATOM 1017 O O . HIS A 1 128 ? 24.809 4.555 -53.136 1.00 48.16 128 HIS A O 1
ATOM 1023 N N . GLY A 1 129 ? 26.524 3.617 -54.232 1.00 55.12 129 GLY A N 1
ATOM 1024 C CA . GLY A 1 129 ? 27.013 2.852 -53.070 1.00 55.12 129 GLY A CA 1
ATOM 1025 C C . GLY A 1 129 ? 27.527 3.731 -51.918 1.00 55.12 129 GLY A C 1
ATOM 1026 O O . GLY A 1 129 ? 27.295 3.427 -50.753 1.00 55.12 129 GLY A O 1
ATOM 1027 N N . SER A 1 130 ? 28.142 4.877 -52.238 1.00 58.34 130 SER A N 1
ATOM 1028 C CA . SER A 1 130 ? 28.680 5.824 -51.244 1.00 58.34 130 SER A CA 1
ATOM 1029 C C . SER A 1 130 ? 27.592 6.548 -50.437 1.00 58.34 130 SER A C 1
ATOM 1031 O O . SER A 1 130 ? 27.788 6.809 -49.253 1.00 58.34 130 SER A O 1
ATOM 1033 N N . LYS A 1 131 ? 26.426 6.826 -51.039 1.00 62.50 131 LYS A N 1
ATOM 1034 C CA . LYS A 1 131 ? 25.300 7.468 -50.344 1.00 62.50 131 LYS A CA 1
ATOM 1035 C C . LYS A 1 131 ? 24.598 6.494 -49.394 1.00 62.50 131 LYS A C 1
ATOM 1037 O O . LYS A 1 131 ? 24.401 6.832 -48.235 1.00 62.50 131 LYS A O 1
ATOM 1042 N N . ALA A 1 132 ? 24.314 5.273 -49.857 1.00 61.97 132 ALA A N 1
ATOM 1043 C CA . ALA A 1 132 ? 23.739 4.224 -49.014 1.00 61.97 132 ALA A CA 1
ATOM 1044 C C . ALA A 1 132 ? 24.653 3.875 -47.823 1.00 61.97 132 ALA A C 1
ATOM 1046 O O . ALA A 1 132 ? 24.170 3.658 -46.719 1.00 61.97 132 ALA A O 1
ATOM 1047 N N . HIS A 1 133 ? 25.975 3.885 -48.023 1.00 61.56 133 HIS A N 1
ATOM 1048 C CA . HIS A 1 133 ? 26.953 3.712 -46.948 1.00 61.56 133 HIS A CA 1
ATOM 1049 C C . HIS A 1 133 ? 26.891 4.843 -45.906 1.00 61.56 133 HIS A C 1
ATOM 1051 O O . HIS A 1 133 ? 26.861 4.560 -44.712 1.00 61.56 133 HIS A O 1
ATOM 1057 N N . MET A 1 134 ? 26.869 6.116 -46.326 1.00 64.38 134 MET A N 1
ATOM 1058 C CA . MET A 1 134 ? 26.761 7.247 -45.387 1.00 64.38 134 MET A CA 1
ATOM 1059 C C . MET A 1 134 ? 25.437 7.221 -44.614 1.00 64.38 134 MET A C 1
ATOM 1061 O O . MET A 1 134 ? 25.450 7.344 -43.398 1.00 64.38 134 MET A O 1
ATOM 1065 N N . GLU A 1 135 ? 24.317 6.937 -45.285 1.00 65.94 135 GLU A N 1
ATOM 1066 C CA . GLU A 1 135 ? 23.004 6.835 -44.631 1.00 65.94 135 GLU A CA 1
ATOM 1067 C C . GLU A 1 135 ? 22.935 5.673 -43.620 1.00 65.94 135 GLU A C 1
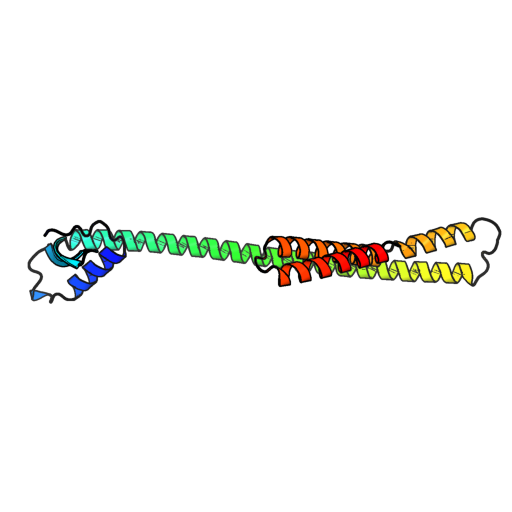ATOM 1069 O O . GLU A 1 135 ? 22.330 5.813 -42.559 1.00 65.94 135 GLU A O 1
ATOM 1074 N N . ILE A 1 136 ? 23.584 4.537 -43.904 1.00 67.81 136 ILE A N 1
ATOM 1075 C CA . ILE A 1 136 ? 23.677 3.408 -42.963 1.00 67.81 136 ILE A CA 1
ATOM 1076 C C . ILE A 1 136 ? 24.596 3.745 -41.781 1.00 67.81 136 ILE A C 1
ATOM 1078 O O . ILE A 1 136 ? 24.273 3.393 -40.647 1.00 67.81 136 ILE A O 1
ATOM 1082 N N . ALA A 1 137 ? 25.723 4.419 -42.019 1.00 65.19 137 ALA A N 1
ATOM 1083 C CA . ALA A 1 137 ? 26.644 4.842 -40.966 1.00 65.19 137 ALA A CA 1
ATOM 1084 C C . ALA A 1 137 ? 25.993 5.856 -40.007 1.00 65.19 137 ALA A C 1
ATOM 1086 O O . ALA A 1 137 ? 26.093 5.688 -38.790 1.00 65.19 137 ALA A O 1
ATOM 1087 N N . ASP A 1 138 ? 25.257 6.831 -40.541 1.00 67.06 138 ASP A N 1
ATOM 1088 C CA . ASP A 1 138 ? 24.518 7.818 -39.747 1.00 67.06 138 ASP A CA 1
ATOM 1089 C C . ASP A 1 138 ? 23.388 7.145 -38.945 1.00 67.06 138 ASP A C 1
ATOM 1091 O O . ASP A 1 138 ? 23.280 7.326 -37.730 1.00 67.06 138 ASP A O 1
ATOM 1095 N N . ALA A 1 139 ? 22.610 6.254 -39.576 1.00 64.81 139 ALA A N 1
ATOM 1096 C CA . ALA A 1 139 ? 21.561 5.491 -38.893 1.00 64.81 139 ALA A CA 1
ATOM 1097 C C . ALA A 1 139 ? 22.106 4.562 -37.787 1.00 64.81 139 ALA A C 1
ATOM 1099 O O . ALA A 1 139 ? 21.415 4.288 -36.802 1.00 64.81 139 ALA A O 1
ATOM 1100 N N . LEU A 1 140 ? 23.345 4.070 -37.925 1.00 63.81 140 LEU A N 1
ATOM 1101 C CA . LEU A 1 140 ? 24.042 3.284 -36.901 1.00 63.81 140 LEU A CA 1
ATOM 1102 C C . LEU A 1 140 ? 24.455 4.138 -35.685 1.00 63.81 140 LEU A C 1
ATOM 1104 O O . LEU A 1 140 ? 24.416 3.637 -34.551 1.00 63.81 140 LEU A O 1
ATOM 1108 N N . GLY A 1 141 ? 24.811 5.407 -35.907 1.00 62.81 141 GLY A N 1
ATOM 1109 C CA . GLY A 1 141 ? 25.082 6.393 -34.854 1.00 62.81 141 GLY A CA 1
ATOM 1110 C C . GLY A 1 141 ? 23.844 6.705 -34.007 1.00 62.81 141 GLY A C 1
ATOM 1111 O O . GLY A 1 141 ? 23.914 6.710 -32.776 1.00 62.81 141 GLY A O 1
ATOM 1112 N N . GLU A 1 142 ? 22.677 6.814 -34.648 1.00 61.91 142 GLU A N 1
ATOM 1113 C CA . GLU A 1 142 ? 21.390 7.145 -34.009 1.00 61.91 142 GLU A CA 1
ATOM 1114 C C . GLU A 1 142 ? 20.617 5.935 -33.432 1.00 61.91 142 GLU A C 1
ATOM 1116 O O . GLU A 1 142 ? 19.426 6.024 -33.130 1.00 61.91 142 GLU A O 1
ATOM 1121 N N . THR A 1 143 ? 21.260 4.773 -33.269 1.00 58.69 143 THR A N 1
ATOM 1122 C CA . THR A 1 143 ? 20.549 3.523 -32.931 1.00 58.69 143 THR A CA 1
ATOM 1123 C C . THR A 1 143 ? 19.757 3.550 -31.611 1.00 58.69 143 THR A C 1
ATOM 1125 O O . THR A 1 143 ? 20.164 4.200 -30.642 1.00 58.69 143 THR A O 1
ATOM 1128 N N . PRO A 1 144 ? 18.692 2.721 -31.490 1.00 58.81 144 PRO A N 1
ATOM 1129 C CA . PRO A 1 144 ? 17.834 2.673 -30.303 1.00 58.81 144 PRO A CA 1
ATOM 1130 C C . PRO A 1 144 ? 18.568 2.401 -28.989 1.00 58.81 144 PRO A C 1
ATOM 1132 O O . PRO A 1 144 ? 18.096 2.829 -27.947 1.00 58.81 144 PRO A O 1
ATOM 1135 N N . ALA A 1 145 ? 19.714 1.715 -29.000 1.00 61.12 145 ALA A N 1
ATOM 1136 C CA . ALA A 1 145 ? 20.519 1.503 -27.796 1.00 61.12 145 ALA A CA 1
ATOM 1137 C C . ALA A 1 145 ? 21.100 2.822 -27.251 1.00 61.12 145 ALA A C 1
ATOM 1139 O O . ALA A 1 145 ? 21.022 3.068 -26.048 1.00 61.12 145 ALA A O 1
ATOM 1140 N N . ASN A 1 146 ? 21.594 3.698 -28.133 1.00 65.81 146 ASN A N 1
ATOM 1141 C CA . ASN A 1 146 ? 22.064 5.035 -27.769 1.00 65.81 146 ASN A CA 1
ATOM 1142 C C . ASN A 1 146 ? 20.880 5.917 -27.350 1.00 65.81 146 ASN A C 1
ATOM 1144 O O . ASN A 1 146 ? 20.950 6.595 -26.327 1.00 65.81 146 ASN A O 1
ATOM 1148 N N . SER A 1 147 ? 19.745 5.832 -28.056 1.00 67.62 147 SER A N 1
ATOM 1149 C CA . SER A 1 147 ? 18.527 6.573 -27.698 1.00 67.62 147 SER A CA 1
ATOM 1150 C C . SER A 1 147 ? 17.922 6.125 -26.359 1.00 67.62 147 SER A C 1
ATOM 1152 O O . SER A 1 147 ? 17.451 6.961 -25.589 1.00 67.62 147 SER A O 1
ATOM 1154 N N . LEU A 1 148 ? 17.940 4.823 -26.050 1.00 70.44 148 LEU A N 1
ATOM 1155 C CA . LEU A 1 148 ? 17.452 4.258 -24.788 1.00 70.44 148 LEU A CA 1
ATOM 1156 C C . LEU A 1 148 ? 18.400 4.580 -23.634 1.00 70.44 148 LEU A C 1
ATOM 1158 O O . LEU A 1 148 ? 17.930 5.038 -22.599 1.00 70.44 148 LEU A O 1
ATOM 1162 N N . ALA A 1 149 ? 19.714 4.424 -23.820 1.00 74.75 149 ALA A N 1
ATOM 1163 C CA . ALA A 1 149 ? 20.708 4.817 -22.822 1.00 74.75 149 ALA A CA 1
ATOM 1164 C C . ALA A 1 149 ? 20.641 6.324 -22.527 1.00 74.75 149 ALA A C 1
ATOM 1166 O O . ALA A 1 149 ? 20.684 6.734 -21.369 1.00 74.75 149 ALA A O 1
ATOM 1167 N N . ARG A 1 150 ? 20.441 7.148 -23.563 1.00 77.88 150 ARG A N 1
ATOM 1168 C CA . ARG A 1 150 ? 20.204 8.590 -23.434 1.00 77.88 150 ARG A CA 1
ATOM 1169 C C . ARG A 1 150 ? 18.920 8.886 -22.664 1.00 77.88 150 ARG A C 1
ATOM 1171 O O . ARG A 1 150 ? 18.938 9.692 -21.738 1.00 77.88 150 ARG A O 1
ATOM 1178 N N . ARG A 1 151 ? 17.809 8.233 -23.015 1.00 80.31 151 ARG A N 1
ATOM 1179 C CA . ARG A 1 151 ? 16.522 8.389 -22.319 1.00 80.31 151 ARG A CA 1
ATOM 1180 C C . ARG A 1 151 ? 16.629 7.997 -20.846 1.00 80.31 151 ARG A C 1
ATOM 1182 O O . ARG A 1 151 ? 16.112 8.709 -19.991 1.00 80.31 151 ARG A O 1
ATOM 1189 N N . ASP A 1 152 ? 17.273 6.874 -20.554 1.00 80.94 152 ASP A N 1
ATOM 1190 C CA . ASP A 1 152 ? 17.391 6.349 -19.197 1.00 80.94 152 ASP A CA 1
ATOM 1191 C C . ASP A 1 152 ? 18.323 7.239 -18.349 1.00 80.94 152 ASP A C 1
ATOM 1193 O O . ASP A 1 152 ? 17.985 7.541 -17.206 1.00 80.94 152 ASP A O 1
ATOM 1197 N N . ALA A 1 153 ? 19.407 7.776 -18.928 1.00 80.62 153 ALA A N 1
ATOM 1198 C CA . ALA A 1 153 ? 20.258 8.779 -18.280 1.00 80.62 153 ALA A CA 1
ATOM 1199 C C . ALA A 1 153 ? 19.514 10.097 -17.987 1.00 80.62 153 ALA A C 1
ATOM 1201 O O . ALA A 1 153 ? 19.650 10.651 -16.896 1.00 80.62 153 ALA A O 1
ATOM 1202 N N . LEU A 1 154 ? 18.675 10.580 -18.914 1.00 83.25 154 LEU A N 1
ATOM 1203 C CA . LEU A 1 154 ? 17.848 11.775 -18.692 1.00 83.25 154 LEU A CA 1
ATOM 1204 C C . LEU A 1 154 ? 16.809 11.558 -17.586 1.00 83.25 154 LEU A C 1
ATOM 1206 O O . LEU A 1 154 ? 16.663 12.412 -16.716 1.00 83.25 154 LEU A O 1
ATOM 1210 N N . LYS A 1 155 ? 16.139 10.401 -17.567 1.00 84.88 155 LYS A N 1
ATOM 1211 C CA . LYS A 1 155 ? 15.182 10.062 -16.504 1.00 84.88 155 LYS A CA 1
ATOM 1212 C C . LYS A 1 155 ? 15.848 9.942 -15.135 1.00 84.88 155 LYS A C 1
ATOM 1214 O O . LYS A 1 155 ? 15.281 10.392 -14.146 1.00 84.88 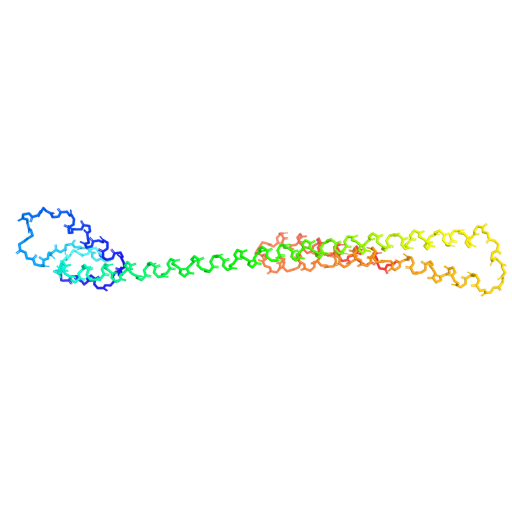155 LYS A O 1
ATOM 1219 N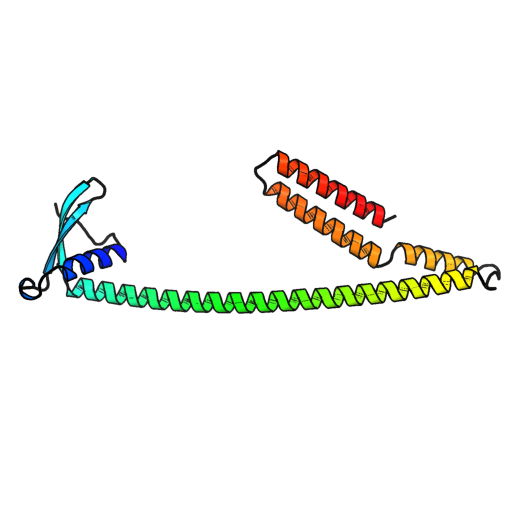 N . GLN A 1 156 ? 17.039 9.349 -15.058 1.00 79.06 156 GLN A N 1
ATOM 1220 C CA . GLN A 1 156 ? 17.794 9.281 -13.803 1.00 79.06 156 GLN A CA 1
ATOM 1221 C C . GLN A 1 156 ? 18.194 10.678 -13.311 1.00 79.06 156 GLN A C 1
ATOM 1223 O O . GLN A 1 156 ? 18.083 10.950 -12.118 1.00 79.06 156 GLN A O 1
ATOM 1228 N N . ALA A 1 157 ? 18.575 11.584 -14.218 1.00 81.06 157 ALA A N 1
ATOM 1229 C CA . ALA A 1 157 ? 18.843 12.976 -13.868 1.00 81.06 157 ALA A CA 1
ATOM 1230 C C . ALA A 1 157 ? 17.588 13.697 -13.338 1.00 81.06 157 ALA A C 1
ATOM 1232 O O . ALA A 1 157 ? 17.667 14.378 -12.322 1.00 81.06 157 ALA A O 1
ATOM 1233 N N . GLU A 1 158 ? 16.422 13.507 -13.966 1.00 85.06 158 GLU A N 1
ATOM 1234 C CA . GLU A 1 158 ? 15.151 14.086 -13.494 1.00 85.06 158 GLU A CA 1
ATOM 1235 C C . GLU A 1 158 ? 14.764 13.593 -12.092 1.00 85.06 158 GLU A C 1
ATOM 1237 O O . GLU A 1 158 ? 14.336 14.383 -11.251 1.00 85.06 158 GLU A O 1
ATOM 1242 N N . VAL A 1 159 ? 14.941 12.298 -11.814 1.00 86.69 159 VAL A N 1
ATOM 1243 C CA . VAL A 1 159 ? 14.666 11.725 -10.486 1.00 86.69 159 VAL A CA 1
ATOM 1244 C C . VAL A 1 159 ? 15.582 12.335 -9.424 1.00 86.69 159 VAL A C 1
ATOM 1246 O O . VAL A 1 159 ? 15.109 12.671 -8.339 1.00 86.69 159 VAL A O 1
ATOM 1249 N N . LEU A 1 160 ? 16.867 12.523 -9.734 1.00 82.62 160 LEU A N 1
ATOM 1250 C CA . LEU A 1 160 ? 17.817 13.148 -8.812 1.00 82.62 160 LEU A CA 1
ATOM 1251 C C . LEU A 1 160 ? 17.502 14.627 -8.557 1.00 82.62 160 LEU A C 1
ATOM 1253 O O . LEU A 1 160 ? 17.642 15.081 -7.428 1.00 82.62 160 LEU A O 1
ATOM 1257 N N . GLU A 1 161 ? 17.013 15.368 -9.552 1.00 83.06 161 GLU A N 1
ATOM 1258 C CA . GLU A 1 161 ? 16.578 16.762 -9.363 1.00 83.06 161 GLU A CA 1
ATOM 1259 C C . GLU A 1 161 ? 15.298 16.885 -8.531 1.00 83.06 161 GLU A C 1
ATOM 1261 O O . GLU A 1 161 ? 15.122 17.846 -7.780 1.00 83.06 161 GLU A O 1
ATOM 1266 N N . LEU A 1 162 ? 14.376 15.928 -8.659 1.00 84.69 162 LEU A N 1
ATOM 1267 C CA . LEU A 1 162 ? 13.189 15.872 -7.806 1.00 84.69 162 LEU A CA 1
ATOM 1268 C C . LEU A 1 162 ? 13.559 15.502 -6.366 1.00 84.69 162 LEU A C 1
ATOM 1270 O O . LEU A 1 162 ? 13.013 16.090 -5.435 1.00 84.69 162 LEU A O 1
ATOM 1274 N N . ALA A 1 163 ? 14.507 14.579 -6.189 1.00 79.62 163 ALA A N 1
ATOM 1275 C CA . ALA A 1 163 ? 15.042 14.223 -4.881 1.00 79.62 163 ALA A CA 1
ATOM 1276 C C . ALA A 1 163 ? 15.786 15.404 -4.234 1.00 79.62 163 ALA A C 1
ATOM 1278 O O . ALA A 1 163 ? 15.540 15.692 -3.067 1.00 79.62 163 ALA A O 1
ATOM 1279 N N . GLU A 1 164 ? 16.590 16.153 -5.000 1.00 84.62 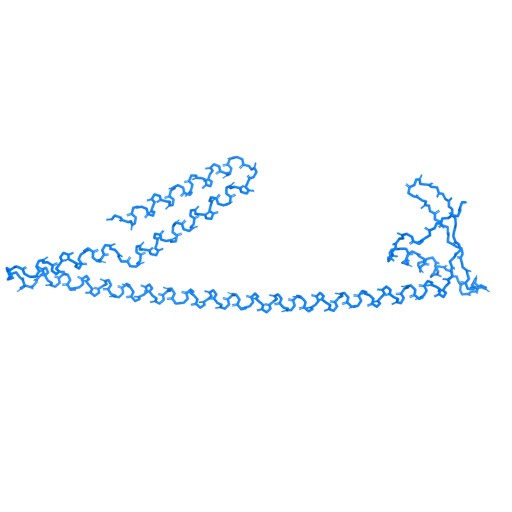164 GLU A N 1
ATOM 1280 C CA . GLU A 1 164 ? 17.254 17.383 -4.545 1.00 84.62 164 GLU A CA 1
ATOM 1281 C C . GLU A 1 164 ? 16.247 18.375 -3.945 1.00 84.62 164 GLU A C 1
ATOM 1283 O O . GLU A 1 164 ? 16.437 18.867 -2.837 1.00 84.62 164 GLU A O 1
ATOM 1288 N N . LYS A 1 165 ? 15.136 18.631 -4.648 1.00 82.81 165 LYS A N 1
ATOM 1289 C CA . LYS A 1 165 ? 14.094 19.573 -4.200 1.00 82.81 165 LYS A CA 1
ATOM 1290 C C . LYS A 1 165 ? 13.369 19.135 -2.928 1.00 82.81 165 LYS A C 1
ATOM 1292 O O . LYS A 1 165 ? 12.771 19.975 -2.262 1.00 82.81 165 LYS A O 1
ATOM 1297 N N . ALA A 1 166 ? 13.379 17.842 -2.620 1.00 80.38 166 ALA A N 1
ATOM 1298 C CA . ALA A 1 166 ? 12.745 17.283 -1.433 1.00 80.38 166 ALA A CA 1
ATOM 1299 C C . ALA A 1 166 ? 13.704 17.178 -0.232 1.00 80.38 166 ALA A C 1
ATOM 1301 O O . ALA A 1 166 ? 13.254 16.875 0.874 1.00 80.38 166 ALA A O 1
ATOM 1302 N N . MET A 1 167 ? 15.008 17.412 -0.423 1.00 79.31 167 MET A N 1
ATOM 1303 C CA . MET A 1 167 ? 16.008 17.294 0.637 1.00 79.31 167 MET A CA 1
ATOM 1304 C C . MET A 1 167 ? 16.163 18.576 1.457 1.00 79.31 167 MET A C 1
ATOM 1306 O O . MET A 1 167 ? 16.169 19.687 0.938 1.00 79.31 167 MET A O 1
ATOM 1310 N N . THR A 1 168 ? 16.355 18.397 2.763 1.00 73.75 168 THR A N 1
ATOM 1311 C CA . THR A 1 168 ? 16.597 19.475 3.733 1.00 73.75 168 THR A CA 1
ATOM 1312 C C . THR A 1 168 ? 18.082 19.676 4.057 1.00 73.75 168 THR A C 1
ATOM 1314 O O . THR A 1 168 ? 18.442 20.719 4.597 1.00 73.75 168 THR A O 1
ATOM 1317 N N . ASN A 1 169 ? 18.949 18.710 3.722 1.00 85.06 169 ASN A N 1
ATOM 1318 C CA . ASN A 1 169 ? 20.401 18.799 3.902 1.00 85.06 169 ASN A CA 1
ATOM 1319 C C . ASN A 1 169 ? 21.091 19.329 2.633 1.00 85.06 169 ASN A C 1
ATOM 1321 O O . ASN A 1 169 ? 21.022 18.717 1.567 1.00 85.06 169 ASN A O 1
ATOM 1325 N N . GLU A 1 170 ? 21.800 20.447 2.771 1.00 81.50 170 GLU A N 1
ATOM 1326 C CA . GLU A 1 170 ? 22.427 21.181 1.670 1.00 81.50 170 GLU A CA 1
ATOM 1327 C C . GLU A 1 170 ? 23.632 20.445 1.050 1.00 81.50 170 GLU A C 1
ATOM 1329 O O . GLU A 1 170 ? 23.843 20.519 -0.162 1.00 81.50 170 GLU A O 1
ATOM 1334 N N . GLN A 1 171 ? 24.390 19.667 1.836 1.00 80.88 171 GLN A N 1
ATOM 1335 C CA . GLN A 1 171 ? 25.517 18.871 1.315 1.00 80.88 171 GLN A CA 1
ATOM 1336 C C . GLN A 1 171 ? 25.056 17.706 0.431 1.00 80.88 171 GLN A C 1
ATOM 1338 O O . GLN A 1 171 ? 25.645 17.431 -0.621 1.00 80.88 171 GLN A O 1
ATOM 1343 N N . ASP A 1 172 ? 23.978 17.042 0.829 1.00 79.19 172 ASP A N 1
ATOM 1344 C CA . ASP A 1 172 ? 23.419 15.929 0.069 1.00 79.19 172 ASP A CA 1
ATOM 1345 C C . ASP A 1 172 ? 22.710 16.436 -1.197 1.00 79.19 172 ASP A C 1
ATOM 1347 O O . ASP A 1 172 ? 22.877 15.861 -2.276 1.00 79.19 172 ASP A O 1
ATOM 1351 N N . ALA A 1 173 ? 22.017 17.578 -1.105 1.00 79.00 173 ALA A N 1
ATOM 1352 C CA . ALA A 1 173 ? 21.429 18.258 -2.258 1.00 79.00 173 ALA A CA 1
ATOM 1353 C C . ALA A 1 173 ? 22.496 18.668 -3.294 1.00 79.00 173 ALA A C 1
ATOM 1355 O O . ALA A 1 173 ? 22.329 18.431 -4.492 1.00 79.00 173 ALA A O 1
ATOM 1356 N N . ALA A 1 174 ? 23.637 19.210 -2.850 1.00 82.94 174 ALA A N 1
ATOM 1357 C CA . ALA A 1 174 ? 24.752 19.553 -3.737 1.00 82.94 174 ALA A CA 1
ATOM 1358 C C . ALA A 1 174 ? 25.329 18.322 -4.462 1.00 82.94 174 ALA A C 1
ATOM 1360 O O . ALA A 1 174 ? 25.643 18.390 -5.654 1.00 82.94 174 ALA A O 1
ATOM 1361 N N . THR A 1 175 ? 25.412 17.184 -3.769 1.00 84.44 175 THR A N 1
ATOM 1362 C CA . THR A 1 175 ? 25.890 15.917 -4.340 1.00 84.44 175 THR A CA 1
ATOM 1363 C C . THR A 1 175 ? 24.912 15.368 -5.385 1.00 84.44 175 THR A C 1
ATOM 1365 O O . THR A 1 175 ? 25.327 14.954 -6.469 1.00 84.44 175 THR A O 1
ATOM 1368 N N . MET A 1 176 ? 23.601 15.424 -5.118 1.00 82.25 176 MET A N 1
ATOM 1369 C CA . MET A 1 176 ? 22.578 15.016 -6.090 1.00 82.25 176 MET A CA 1
ATOM 1370 C C . MET A 1 176 ? 22.566 15.905 -7.337 1.00 82.25 176 MET A C 1
ATOM 1372 O O . MET A 1 176 ? 22.458 15.386 -8.451 1.00 82.25 176 MET A O 1
ATOM 1376 N N . ARG A 1 177 ? 22.758 17.219 -7.175 1.00 85.94 177 ARG A N 1
ATOM 1377 C CA . ARG A 1 177 ? 22.863 18.166 -8.292 1.00 85.94 177 ARG A CA 1
ATOM 1378 C C . ARG A 1 177 ? 24.062 17.867 -9.195 1.00 85.94 177 ARG A C 1
ATOM 1380 O O . ARG A 1 177 ? 23.926 17.901 -10.419 1.00 85.94 177 ARG A O 1
ATOM 1387 N N . LEU A 1 178 ? 25.222 17.555 -8.609 1.00 88.12 178 LEU A N 1
ATOM 1388 C CA . LEU A 1 178 ? 26.421 17.179 -9.365 1.00 88.12 178 LEU A CA 1
ATOM 1389 C C . LEU A 1 178 ? 26.174 15.900 -10.184 1.00 88.12 178 LEU A C 1
ATOM 1391 O O . LEU A 1 178 ? 26.397 15.884 -11.394 1.00 88.12 178 LEU A O 1
ATOM 1395 N N . ASN A 1 179 ? 25.616 14.869 -9.547 1.00 85.88 179 ASN A N 1
ATOM 1396 C CA . ASN A 1 179 ? 25.316 13.590 -10.195 1.00 85.88 179 ASN A CA 1
ATOM 1397 C C . ASN A 1 179 ? 24.272 13.733 -11.322 1.00 85.88 179 ASN A C 1
ATOM 1399 O O . ASN A 1 179 ? 24.403 13.115 -12.381 1.00 85.88 179 ASN A O 1
ATOM 1403 N N . ALA A 1 180 ? 23.252 14.579 -11.141 1.00 85.62 180 ALA A N 1
ATOM 1404 C CA . ALA A 1 180 ? 22.270 14.878 -12.184 1.00 85.62 180 ALA A CA 1
ATOM 1405 C C . ALA A 1 180 ? 22.908 15.584 -13.397 1.00 85.62 180 ALA A C 1
ATOM 1407 O O . ALA A 1 180 ? 22.587 15.267 -14.549 1.00 85.62 180 ALA A O 1
ATOM 1408 N N . ALA A 1 181 ? 23.843 16.509 -13.159 1.00 87.19 181 ALA A N 1
ATOM 1409 C CA . ALA A 1 181 ? 24.573 17.203 -14.218 1.00 87.19 181 ALA A CA 1
ATOM 1410 C C . ALA A 1 181 ? 25.481 16.253 -15.019 1.00 87.19 181 ALA A C 1
ATOM 1412 O O . ALA A 1 181 ? 25.504 16.318 -16.251 1.00 87.19 181 ALA A O 1
ATOM 1413 N N . GLU A 1 182 ? 26.173 15.328 -14.349 1.00 89.25 182 GLU A N 1
ATOM 1414 C CA . GLU A 1 182 ? 26.992 14.300 -15.004 1.00 89.25 182 GLU A CA 1
ATOM 1415 C C . GLU A 1 182 ? 26.153 13.363 -15.883 1.00 89.25 182 GLU A C 1
ATOM 1417 O O . GLU A 1 182 ? 26.523 13.081 -17.026 1.00 89.25 182 GLU A O 1
ATOM 1422 N N . LEU A 1 183 ? 24.979 12.941 -15.406 1.00 86.25 183 LEU A N 1
ATOM 1423 C CA . LEU A 1 183 ? 24.055 12.111 -16.185 1.00 86.25 183 LEU A CA 1
ATOM 1424 C C . LEU A 1 183 ? 23.510 12.838 -17.422 1.00 86.25 183 LEU A C 1
ATOM 1426 O O . LEU A 1 183 ? 23.396 12.230 -18.488 1.00 86.25 183 LEU A O 1
ATOM 1430 N N . ARG A 1 184 ? 23.237 14.147 -17.330 1.00 84.94 184 ARG A N 1
ATOM 1431 C CA . ARG A 1 184 ? 22.863 14.960 -18.501 1.00 84.94 184 ARG A CA 1
ATOM 1432 C C . ARG A 1 184 ? 23.998 15.111 -19.500 1.00 84.94 184 ARG A C 1
ATOM 1434 O O . ARG A 1 184 ? 23.750 15.014 -20.701 1.00 84.94 184 ARG A O 1
ATOM 1441 N N . LYS A 1 185 ? 25.227 15.319 -19.028 1.00 87.81 185 LYS A N 1
ATOM 1442 C CA . LYS A 1 185 ? 26.405 15.385 -19.899 1.00 87.81 185 LYS A CA 1
ATOM 1443 C C . LYS A 1 185 ? 26.598 14.064 -20.647 1.00 87.81 185 LYS A C 1
ATOM 1445 O O . LYS A 1 185 ? 26.705 14.065 -21.868 1.00 87.81 185 LYS A O 1
ATOM 1450 N N . ARG A 1 186 ? 26.496 12.934 -19.946 1.00 83.94 186 ARG A N 1
ATOM 1451 C CA . ARG A 1 186 ? 26.540 11.597 -20.555 1.00 83.94 186 ARG A CA 1
ATOM 1452 C C . ARG A 1 186 ? 25.418 11.384 -21.578 1.00 83.94 186 ARG A C 1
ATOM 1454 O O . ARG A 1 186 ? 25.638 10.784 -22.623 1.00 83.94 186 ARG A O 1
ATOM 1461 N N . ALA A 1 187 ? 24.217 11.900 -21.316 1.00 81.19 187 ALA A N 1
ATOM 1462 C CA . ALA A 1 187 ? 23.110 11.856 -22.270 1.00 81.19 187 ALA A CA 1
ATOM 1463 C C . ALA A 1 187 ? 23.354 12.714 -23.531 1.00 81.19 187 ALA A C 1
ATOM 1465 O O . ALA A 1 187 ? 22.844 12.378 -24.599 1.00 81.19 187 ALA A O 1
ATOM 1466 N N . GLN A 1 188 ? 24.107 13.812 -23.419 1.00 82.06 188 GLN A N 1
ATOM 1467 C CA . GLN A 1 188 ? 24.524 14.640 -24.558 1.00 82.06 188 GLN A CA 1
ATOM 1468 C C . GLN A 1 188 ? 25.644 13.979 -25.367 1.00 82.06 188 GLN A C 1
ATOM 1470 O O . GLN A 1 188 ? 25.613 14.036 -26.589 1.00 82.06 188 GLN A O 1
ATOM 1475 N N . GLU A 1 189 ? 26.587 13.310 -24.705 1.00 81.81 189 GLU A N 1
ATOM 1476 C CA . GLU A 1 189 ? 27.647 12.532 -25.362 1.00 81.81 189 GLU A CA 1
ATOM 1477 C C . GLU A 1 189 ? 27.074 11.334 -26.134 1.00 81.81 189 GLU A C 1
ATOM 1479 O O . GLU A 1 189 ? 27.545 11.018 -27.216 1.00 81.81 189 GLU A O 1
ATOM 1484 N N . LEU A 1 190 ? 25.998 10.716 -25.634 1.00 73.88 190 LEU A N 1
ATOM 1485 C CA . LEU A 1 190 ? 25.250 9.664 -26.342 1.00 73.88 190 LEU A CA 1
ATOM 1486 C C . LEU A 1 190 ? 24.400 10.184 -27.521 1.00 73.88 190 LEU A C 1
ATOM 1488 O O . LEU A 1 190 ? 23.710 9.393 -28.165 1.00 73.88 190 LEU A O 1
ATOM 1492 N N . ALA A 1 191 ? 24.380 11.500 -27.755 1.00 64.38 191 ALA A N 1
ATOM 1493 C CA . ALA A 1 191 ? 23.646 12.154 -28.838 1.00 64.38 191 ALA A CA 1
ATOM 1494 C C . ALA A 1 191 ? 24.544 12.651 -29.987 1.00 64.38 191 ALA A C 1
ATOM 1496 O O . ALA A 1 191 ? 24.000 13.195 -30.947 1.00 64.38 191 ALA A O 1
ATOM 1497 N N . GLN A 1 192 ? 25.869 12.521 -29.851 1.00 58.47 192 GLN A N 1
ATOM 1498 C CA . GLN A 1 192 ? 26.888 12.866 -30.851 1.00 58.47 192 GLN A CA 1
ATOM 1499 C C . GLN A 1 192 ? 27.403 11.601 -31.536 1.00 58.47 192 GLN A C 1
ATOM 1501 O O . GLN A 1 192 ? 27.775 11.714 -32.722 1.00 58.47 192 GLN A O 1
#